Protein 4XDQ (pdb70)

Secondary structure (DSSP, 8-state):
--EEE---PPTTPPSPTTTEEEP-S----SS--GGGSGGGB-EE--STTTEEE-SSS-EEEEEEE-S-SSHHHHEEE-EEEES--EETT-EEEEEEEEE--STTEEEEEEEEE--TTT-EEEEEEE--TTSSSPPEEEEESSTTSSSEEEEE----SS-EEEEEEEETTEEEEEES--TTPPPSEEEEGGGSS--GGGSTT-EEEEEEEEEEBHHHH---TTS-SSEEEEEEEEEE-

B-factor: mean 15.24, std 7.81, range [7.34, 53.65]

Organism: Mycolicibacterium thermoresistibile (strain ATCC 19527 / DSM 44167 / CIP 105390 / JCM 6362 / NCTC 10409 / 316) (NCBI:txid1078020)

CATH classification: 2.60.120.200

Foldseek 3Di:
DQDKDQLQDAALAAGDPLWKDKDDWDDQDPPDDPQRHQQNWAIEHRGSVAWTRHNPRKIKGWWFADDDDGRHVGIYTIKIWTPDKDAAQKKKKWKKFWQAQWFQKKKWKKKWDVDQFQIWIWTQWIHFNPVDDAIWIKTGRHPVPPWIDIDGDDDDGDIWMWMWGGHPQWIFIDIRDDPPDHTPDTDGQVNTPGHSRPPPPDIIIIMIIMIGTGPRRNDRPRTDPGTIMIISMMDMD

Radius of gyration: 17.01 Å; Cα contacts (8 Å, |Δi|>4): 694; chains: 1; bounding box: 42×37×46 Å

Nearest PDB structures (foldseek):
  4xdq-assembly1_A  TM=1.004E+00  e=2.387E-46  Mycolicibacterium thermoresistibile ATCC 19527
  5dxd-assembly2_B  TM=9.918E-01  e=1.088E-33  Mycobacteroides abscessus ATCC 19977
  4pq9-assembly2_B  TM=9.820E-01  e=1.425E-31  Mycobacterium marinum M
  4w65-assembly1_A  TM=9.869E-01  e=4.093E-31  Mycolicibacterium fortuitum subsp. fortuitum DSM 46621 = ATCC 6841 = JCM 6387
  4wzf-assembly1_A  TM=9.568E-01  e=1.054E-31  Mycobacterium tuberculosis H37Rv

InterPro domains:
  IPR000757 Beta-glucanase-like, N-terminal domain [PF00722] (132-221)
  IPR000757 Beta-glucanase-like, N-terminal domain [PS51762] (26-278)
  IPR013320 Concanavalin A-like lectin/glucanase domain superfamily [SSF49899] (34-277)
  IPR050546 Glycosyl Hydrolase Family 16 [PTHR10963] (39-278)

Structure (mmCIF, N/CA/C/O backbone):
data_4XDQ
#
_entry.id   4XDQ
#
_cell.length_a   74.550
_cell.length_b   74.550
_cell.length_c   95.530
_cell.angle_alpha   90.000
_cell.angle_beta   90.000
_cell.angle_gamma   90.000
#
_symmetry.space_group_name_H-M   'P 43 21 2'
#
loop_
_entity.id
_entity.type
_entity.pdbx_description
1 polymer 'Glycoside hydrolase family protein'
2 non-polymer 'CALCIUM ION'
3 non-polymer 'CADMIUM ION'
4 non-polymer 'MAGNESIUM ION'
5 non-polymer 'CHLORIDE ION'
6 non-polymer 'BENZOIC ACID'
7 non-polymer 1,2-ETHANEDIOL
8 water water
#
loop_
_atom_site.group_PDB
_atom_site.id
_atom_site.type_symbol
_atom_site.label_atom_id
_atom_site.label_alt_id
_atom_site.label_comp_id
_atom_site.label_asym_id
_atom_site.label_entity_id
_atom_site.label_seq_id
_atom_site.pdbx_PDB_ins_code
_atom_site.Cartn_x
_atom_site.Cartn_y
_atom_site.Cartn_z
_atom_site.occupancy
_atom_site.B_iso_or_equiv
_atom_site.auth_seq_id
_atom_site.auth_comp_id
_atom_site.auth_asym_id
_atom_site.auth_atom_id
_atom_site.pdbx_PDB_model_num
ATOM 1 N N . LEU A 1 31 ? 7.725 14.082 4.182 1.00 26.64 23 LEU A N 1
ATOM 2 C CA . LEU A 1 31 ? 8.824 13.811 5.153 1.00 19.99 23 LEU A CA 1
ATOM 3 C C . LEU A 1 31 ? 9.870 12.878 4.573 1.00 18.98 23 LEU A C 1
ATOM 4 O O . LEU A 1 31 ? 9.572 11.953 3.838 1.00 21.39 23 LEU A O 1
ATOM 9 N N . LEU A 1 32 ? 11.113 13.151 4.917 1.00 13.62 24 LEU A N 1
ATOM 10 C CA . LEU A 1 32 ? 12.228 12.302 4.542 1.00 13.70 24 LEU A CA 1
ATOM 11 C C . LEU A 1 32 ? 12.470 11.179 5.547 1.00 13.42 24 LEU A C 1
ATOM 12 O O . LEU A 1 32 ? 12.844 10.075 5.174 1.00 16.60 24 LEU A O 1
ATOM 17 N N . PHE A 1 33 ? 12.278 11.485 6.830 1.00 12.67 25 PHE A N 1
ATOM 18 C CA . PHE A 1 33 ? 12.485 10.518 7.908 1.00 11.89 25 PHE A CA 1
ATOM 19 C C . PHE A 1 33 ? 11.624 10.959 9.073 1.00 10.40 25 PHE A C 1
ATOM 20 O O . PHE A 1 33 ? 11.519 12.147 9.345 1.00 11.61 25 PHE A O 1
ATOM 28 N N . ALA A 1 34 ? 11.017 10.015 9.765 1.00 10.94 26 ALA A N 1
ATOM 29 C CA . ALA A 1 34 ? 10.268 10.346 10.958 1.00 10.76 26 ALA A CA 1
ATOM 30 C C . ALA A 1 34 ? 10.178 9.132 11.850 1.00 10.28 26 ALA A C 1
ATOM 31 O O . ALA A 1 34 ? 10.136 7.985 11.367 1.00 11.16 26 ALA A O 1
ATOM 33 N N . ASP A 1 35 ? 10.149 9.381 13.155 1.00 9.19 27 ASP A N 1
ATOM 34 C CA . ASP A 1 35 ? 9.669 8.371 14.090 1.00 9.12 27 ASP A CA 1
ATOM 35 C C . ASP A 1 35 ? 8.701 9.087 15.011 1.00 9.42 27 ASP A C 1
ATOM 36 O O . ASP A 1 35 ? 9.067 10.053 15.690 1.00 9.18 27 ASP A O 1
ATOM 41 N N . GLU A 1 36 ? 7.449 8.629 14.986 1.00 9.33 28 GLU A N 1
ATOM 42 C CA . GLU A 1 36 ? 6.404 9.194 15.827 1.00 8.91 28 GLU A CA 1
ATOM 43 C C . GLU A 1 36 ? 6.345 8.491 17.186 1.00 9.11 28 GLU A C 1
ATOM 44 O O . GLU A 1 36 ? 5.536 8.866 18.022 1.00 9.54 28 GLU A O 1
ATOM 50 N N . PHE A 1 37 ? 7.200 7.493 17.394 1.00 9.17 29 PHE A N 1
ATOM 51 C CA . PHE A 1 37 ? 7.348 6.826 18.691 1.00 9.76 29 PHE A CA 1
ATOM 52 C C . PHE A 1 37 ? 6.014 6.330 19.243 1.00 10.73 29 PHE A C 1
ATOM 53 O O . PHE A 1 37 ? 5.734 6.424 20.434 1.00 11.26 29 PHE A O 1
ATOM 61 N N . ASP A 1 38 ? 5.212 5.742 18.359 1.00 12.28 30 ASP A N 1
ATOM 62 C CA . ASP A 1 38 ? 3.855 5.317 18.714 1.00 13.92 30 ASP A CA 1
ATOM 63 C C . ASP A 1 38 ? 3.768 3.818 18.980 1.00 14.32 30 ASP A C 1
ATOM 64 O O . ASP A 1 38 ? 2.701 3.234 18.889 1.00 17.51 30 ASP A O 1
ATOM 69 N N . GLY A 1 39 ? 4.883 3.201 19.344 1.00 13.27 31 GLY A N 1
ATOM 70 C CA . GLY A 1 39 ? 4.903 1.775 19.627 1.00 13.42 31 GLY A CA 1
ATOM 71 C C . GLY A 1 39 ? 4.294 1.385 20.965 1.00 13.25 31 GLY A C 1
ATOM 72 O O . GLY A 1 39 ? 3.979 2.241 21.806 1.00 12.95 31 GLY A O 1
ATOM 73 N N . PRO A 1 40 ? 4.143 0.069 21.186 1.00 13.33 32 PRO A N 1
ATOM 74 C CA . PRO A 1 40 ? 3.508 -0.388 22.422 1.00 13.49 32 PRO A CA 1
ATOM 75 C C . PRO A 1 40 ? 4.362 -0.177 23.657 1.00 12.59 32 PRO A C 1
ATOM 76 O O . PRO A 1 40 ? 5.593 -0.202 23.581 1.00 12.69 32 PRO A O 1
ATOM 80 N N . ALA A 1 41 ? 3.719 0.022 24.796 1.00 13.02 33 ALA A N 1
ATOM 81 C CA . ALA A 1 41 ? 4.433 0.208 26.046 1.00 13.33 33 ALA A CA 1
ATOM 82 C C . ALA A 1 41 ? 5.437 -0.909 26.272 1.00 12.67 33 ALA A C 1
ATOM 83 O O . ALA A 1 41 ? 5.107 -2.094 26.154 1.00 15.29 33 ALA A O 1
ATOM 85 N N . GLY A 1 42 ? 6.658 -0.515 26.639 1.00 12.83 34 GLY A N 1
ATOM 86 C CA . GLY A 1 42 ? 7.709 -1.465 26.954 1.00 13.07 34 GLY A CA 1
ATOM 87 C C . GLY A 1 42 ? 8.518 -1.971 25.780 1.00 11.54 34 GLY A C 1
ATOM 88 O O . GLY A 1 42 ? 9.489 -2.702 25.983 1.00 15.09 34 GLY A O 1
ATOM 89 N N . SER A 1 43 ? 8.137 -1.609 24.553 1.00 11.42 35 SER A N 1
ATOM 90 C CA . SER A 1 43 ? 8.839 -2.091 23.373 1.00 12.02 35 SER A CA 1
ATOM 91 C C . SER A 1 43 ? 10.070 -1.228 23.104 1.00 11.33 35 SER A C 1
ATOM 92 O O . SER A 1 43 ? 10.092 -0.049 23.473 1.00 11.95 35 SER A O 1
ATOM 95 N N . PRO A 1 44 ? 11.085 -1.806 22.439 1.00 11.66 36 PRO A N 1
ATOM 96 C CA . PRO A 1 44 ? 12.270 -1.024 22.084 1.00 12.06 36 PRO A CA 1
ATOM 97 C C . PRO A 1 44 ? 11.949 0.001 21.016 1.00 11.05 36 PRO A C 1
ATOM 98 O O . PRO A 1 44 ? 10.966 -0.137 20.300 1.00 11.77 36 PRO A O 1
ATOM 102 N N . PRO A 1 45 ? 12.792 1.034 20.895 1.00 11.17 37 PRO A N 1
ATOM 103 C CA . PRO A 1 45 ? 12.676 1.875 19.712 1.00 11.35 37 PRO A CA 1
ATOM 104 C C . PRO A 1 45 ? 12.789 1.011 18.442 1.00 10.70 37 PRO A C 1
ATOM 105 O O . PRO A 1 45 ? 13.503 -0.002 18.444 1.00 11.30 37 PRO A O 1
ATOM 109 N N . ASP A 1 46 ? 12.095 1.394 17.381 1.00 10.85 38 ASP A N 1
ATOM 110 C CA . ASP A 1 46 ? 12.054 0.621 16.138 1.00 11.98 38 ASP A CA 1
ATOM 111 C C . ASP A 1 46 ? 13.469 0.270 15.683 1.00 11.77 38 ASP A C 1
ATOM 112 O O . ASP A 1 46 ? 14.245 1.163 15.393 1.00 11.24 38 ASP A O 1
ATOM 117 N N . PRO A 1 47 ? 13.824 -1.033 15.631 1.00 12.49 39 PRO A N 1
ATOM 118 C CA . PRO A 1 47 ? 15.211 -1.364 15.289 1.00 12.92 39 PRO A CA 1
ATOM 119 C C . PRO A 1 47 ? 15.585 -1.152 13.819 1.00 12.32 39 PRO A C 1
ATOM 120 O O . PRO A 1 47 ? 16.760 -1.246 13.485 1.00 13.70 39 PRO A O 1
ATOM 124 N N . ALA A 1 48 ? 14.616 -0.859 12.961 1.00 13.78 40 ALA A N 1
ATOM 125 C CA . ALA A 1 48 ? 14.929 -0.421 11.600 1.00 14.19 40 ALA A CA 1
ATOM 126 C C . ALA A 1 48 ? 15.271 1.074 11.569 1.00 12.50 40 ALA A C 1
ATOM 127 O O . ALA A 1 48 ? 15.778 1.566 10.562 1.00 14.50 40 ALA A O 1
ATOM 129 N N . LYS A 1 49 ? 14.970 1.792 12.659 1.00 11.26 41 LYS A N 1
ATOM 130 C CA . LYS A 1 49 ? 15.221 3.236 12.722 1.00 10.78 41 LYS A CA 1
ATOM 131 C C . LYS A 1 49 ? 16.269 3.660 13.726 1.00 9.67 41 LYS A C 1
ATOM 132 O O . LYS A 1 49 ? 16.812 4.752 13.573 1.00 9.94 41 LYS A O 1
ATOM 138 N N . TRP A 1 50 ? 16.552 2.828 14.734 1.00 9.35 42 TRP A N 1
ATOM 139 C CA . TRP A 1 50 ? 17.451 3.219 15.816 1.00 9.01 42 TRP A CA 1
ATOM 140 C C . TRP A 1 50 ? 18.434 2.120 16.168 1.00 9.22 42 TRP A C 1
ATOM 141 O O . TRP A 1 50 ? 18.035 0.978 16.419 1.00 9.80 42 TRP A O 1
ATOM 152 N N . PHE A 1 51 ? 19.711 2.496 16.209 1.00 9.39 43 PHE A N 1
ATOM 153 C CA . PHE A 1 51 ? 20.773 1.671 16.767 1.00 9.75 43 PHE A CA 1
ATOM 154 C C . PHE A 1 51 ? 20.908 2.065 18.239 1.00 9.16 43 PHE A C 1
ATOM 155 O O . PHE A 1 51 ? 21.143 3.233 18.546 1.00 10.05 43 PHE A O 1
ATOM 163 N N . ILE A 1 52 ? 20.746 1.116 19.153 1.00 10.32 44 ILE A N 1
ATOM 164 C CA . ILE A 1 52 ? 20.871 1.398 20.562 1.00 10.24 44 ILE A CA 1
ATOM 165 C C . ILE A 1 52 ? 22.323 1.112 20.947 1.00 10.89 44 ILE A C 1
ATOM 166 O O . ILE A 1 52 ? 22.793 -0.023 20.837 1.00 11.47 44 ILE A O 1
ATOM 171 N N . VAL A 1 53 ? 23.039 2.133 21.410 1.00 10.19 45 VAL A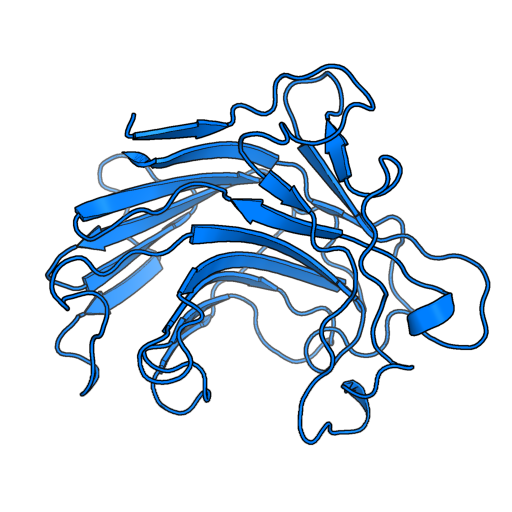 N 1
ATOM 172 C CA . VAL A 1 53 ? 24.462 1.984 21.654 1.00 10.85 45 VAL A CA 1
ATOM 173 C C . VAL A 1 53 ? 24.673 1.007 22.815 1.00 10.48 45 VAL A C 1
ATOM 174 O O . VAL A 1 53 ? 24.098 1.187 23.883 1.00 11.65 45 VAL A O 1
ATOM 178 N N . PRO A 1 54 ? 25.501 -0.035 22.609 1.00 10.73 46 PRO A N 1
ATOM 179 C CA . PRO A 1 54 ? 25.494 -1.106 23.614 1.00 11.56 46 PRO A CA 1
ATOM 180 C C . PRO A 1 54 ? 26.445 -0.928 24.786 1.00 12.37 46 PRO A C 1
ATOM 181 O O . PRO A 1 54 ? 26.414 -1.709 25.733 1.00 14.70 46 PRO A O 1
ATOM 185 N N . GLU A 1 55 ? 27.314 0.069 24.709 1.00 12.14 47 GLU A N 1
ATOM 186 C CA . GLU A 1 55 ? 28.221 0.375 25.814 1.00 13.24 47 GLU A CA 1
ATOM 187 C C . GLU A 1 55 ? 28.634 1.829 25.744 1.00 12.75 47 GLU A C 1
ATOM 188 O O . GLU A 1 55 ? 28.682 2.423 24.656 1.00 13.48 47 GLU A O 1
ATOM 194 N N . ARG A 1 56 ? 28.974 2.379 26.904 1.00 11.76 48 ARG A N 1
ATOM 195 C CA . ARG A 1 56 ? 29.471 3.747 26.979 1.00 12.18 48 ARG A CA 1
ATOM 196 C C . ARG A 1 56 ? 30.809 3.828 26.249 1.00 12.58 48 ARG A C 1
ATOM 197 O O . ARG A 1 56 ? 31.614 2.906 26.311 1.00 13.86 48 ARG A O 1
ATOM 205 N N . GLU A 1 57 ? 31.021 4.920 25.527 1.00 12.23 49 GLU A N 1
ATOM 206 C CA . GLU A 1 57 ? 32.286 5.172 24.854 1.00 13.23 49 GLU A CA 1
ATOM 207 C C . GLU A 1 57 ? 33.450 5.158 25.836 1.00 13.60 49 GLU A C 1
ATOM 208 O O . GLU A 1 57 ? 33.297 5.509 27.009 1.00 13.91 49 GLU A O 1
ATOM 214 N N . THR A 1 58 ? 34.607 4.739 25.338 1.00 14.78 50 THR A N 1
ATOM 215 C CA . THR A 1 58 ? 35.860 4.796 26.078 1.00 15.58 50 THR A CA 1
ATOM 216 C C . THR A 1 58 ? 36.602 6.029 25.580 1.00 16.70 50 THR A C 1
ATOM 217 O O . THR A 1 58 ? 37.010 6.091 24.416 1.00 18.72 50 THR A O 1
ATOM 221 N N . ILE A 1 59 ? 36.740 7.023 26.450 1.00 14.83 51 ILE A N 1
ATOM 222 C CA A ILE A 1 59 ? 37.339 8.312 26.083 0.70 15.62 51 ILE A CA 1
ATOM 223 C CA B ILE A 1 59 ? 37.338 8.291 26.047 0.30 16.03 51 ILE A CA 1
ATOM 224 C C . ILE A 1 59 ? 38.853 8.151 25.955 1.00 18.24 51 ILE A C 1
ATOM 225 O O . ILE A 1 59 ? 39.486 7.560 26.823 1.00 18.70 51 ILE A O 1
ATOM 234 N N . ARG A 1 60 ? 39.418 8.682 24.870 1.00 20.38 52 ARG A N 1
ATOM 235 C CA . ARG A 1 60 ? 40.858 8.671 24.650 1.00 21.24 52 ARG A CA 1
ATOM 236 C C . ARG A 1 60 ? 41.539 9.712 25.550 1.00 17.81 52 ARG A C 1
ATOM 237 O O . ARG A 1 60 ? 41.062 10.842 25.676 1.00 20.39 52 ARG A O 1
ATOM 239 N N . ASN A 1 61 ? 42.651 9.315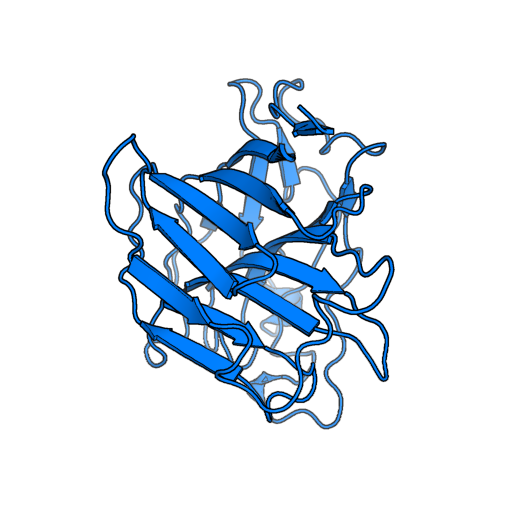 26.171 1.00 19.52 53 ASN A N 1
ATOM 240 C CA . ASN A 1 61 ? 43.456 10.217 27.003 1.00 20.07 53 ASN A CA 1
ATOM 241 C C . ASN A 1 61 ? 42.614 10.902 28.084 1.00 16.95 53 ASN A C 1
ATOM 242 O O . ASN A 1 61 ? 42.612 12.118 28.200 1.00 16.90 53 ASN A O 1
ATOM 247 N N . PRO A 1 62 ? 41.868 10.106 28.861 1.00 14.98 54 PRO A N 1
ATOM 248 C CA . PRO A 1 62 ? 40.882 10.704 29.735 1.00 14.07 54 PRO A CA 1
ATOM 249 C C . PRO A 1 62 ? 41.460 11.448 30.934 1.00 12.77 54 PRO A C 1
ATOM 250 O O . PRO A 1 62 ? 42.404 10.967 31.578 1.00 13.77 54 PRO A O 1
ATOM 254 N N . VAL A 1 63 ? 40.865 12.598 31.230 1.00 11.98 55 VAL A N 1
ATOM 255 C CA . VAL A 1 63 ? 40.988 13.194 32.568 1.00 12.31 55 VAL A CA 1
ATOM 256 C C . VAL A 1 63 ? 40.121 12.394 33.552 1.00 11.24 55 VAL A C 1
ATOM 257 O O . VAL A 1 63 ? 39.378 11.491 33.157 1.00 11.57 55 VAL A O 1
ATOM 261 N N . GLU A 1 64 ? 40.227 12.698 34.839 1.00 10.98 56 GLU A N 1
ATOM 262 C CA . GLU A 1 64 ? 39.689 11.791 35.861 1.00 10.84 56 GLU A CA 1
ATOM 263 C C . GLU A 1 64 ? 38.181 11.552 35.705 1.00 10.29 56 GLU A C 1
ATOM 264 O O . GLU A 1 64 ? 37.713 10.432 35.875 1.00 11.01 56 GLU A O 1
ATOM 270 N N . TRP A 1 65 ? 37.432 12.599 35.373 1.00 10.58 57 TRP A N 1
ATOM 271 C CA . TRP A 1 65 ? 35.982 12.452 35.210 1.00 11.02 57 TRP A CA 1
ATOM 272 C C . TRP A 1 65 ? 35.585 11.572 34.029 1.00 10.66 57 TRP A C 1
ATOM 273 O O . TRP A 1 65 ? 34.476 11.036 34.013 1.00 11.59 57 TRP A O 1
ATOM 284 N N . ASP A 1 66 ? 36.481 11.441 33.045 1.00 10.80 58 ASP A N 1
ATOM 285 C CA . ASP A 1 66 ? 36.212 10.677 31.840 1.00 11.86 58 ASP A CA 1
ATOM 286 C C . ASP A 1 66 ? 36.777 9.272 31.864 1.00 11.50 58 ASP A C 1
ATOM 287 O O . ASP A 1 66 ? 36.672 8.551 30.870 1.00 13.60 58 ASP A O 1
ATOM 292 N N . LYS A 1 67 ? 37.369 8.867 32.986 1.00 11.89 59 LYS A N 1
ATOM 293 C CA . LYS A 1 67 ? 37.779 7.473 33.135 1.00 12.79 59 LYS A CA 1
ATOM 294 C C . LYS A 1 67 ? 36.538 6.595 33.274 1.00 11.93 59 LYS A C 1
ATOM 295 O O . LYS A 1 67 ? 35.496 7.047 33.771 1.00 11.51 59 LYS A O 1
ATOM 301 N N . PRO A 1 68 ? 36.630 5.333 32.821 1.00 12.43 60 PRO A N 1
ATOM 302 C CA . PRO A 1 68 ? 35.431 4.515 32.791 1.00 12.76 60 PRO A CA 1
ATOM 303 C C . PRO A 1 68 ? 34.659 4.452 34.113 1.00 11.90 60 PRO A C 1
ATOM 304 O O . PRO A 1 68 ? 33.422 4.473 34.101 1.00 12.90 60 PRO A O 1
ATOM 308 N N . TYR A 1 69 ? 35.358 4.387 35.246 1.00 12.51 61 TYR A N 1
ATOM 309 C CA . TYR A 1 69 ? 34.673 4.208 36.524 1.00 12.01 61 TYR A CA 1
ATOM 310 C C . TYR A 1 69 ? 33.781 5.402 36.887 1.00 11.91 61 TYR A C 1
ATOM 311 O O . TYR A 1 69 ? 32.882 5.261 37.711 1.00 13.38 61 TYR A O 1
ATOM 320 N N . ASN A 1 70 ? 34.040 6.571 36.289 1.00 11.38 62 ASN A N 1
ATOM 321 C CA . ASN A 1 70 ? 33.257 7.780 36.548 1.00 11.16 62 ASN A CA 1
ATOM 322 C C . ASN A 1 70 ? 32.208 8.071 35.466 1.00 11.02 62 ASN A C 1
ATOM 323 O O . ASN A 1 70 ? 31.641 9.169 35.431 1.00 12.04 62 ASN A O 1
ATOM 328 N N . MET A 1 71 ? 31.960 7.081 34.603 1.00 11.60 63 MET A N 1
ATOM 329 C CA A MET A 1 71 ? 31.001 7.255 33.523 0.50 11.98 63 MET A CA 1
ATOM 330 C CA B MET A 1 71 ? 31.077 7.206 33.448 0.50 11.48 63 MET A CA 1
ATOM 331 C C . MET A 1 71 ? 29.946 6.171 33.528 1.00 11.71 63 MET A C 1
ATOM 332 O O . MET A 1 71 ? 30.222 4.972 33.448 1.00 12.27 63 MET A O 1
ATOM 341 N N . GLY A 1 72 ? 28.705 6.624 33.663 1.00 10.81 64 GLY A N 1
ATOM 342 C CA . GLY A 1 72 ? 27.564 5.727 33.639 1.00 10.81 64 GLY A CA 1
ATOM 343 C C . GLY A 1 72 ? 27.537 4.851 32.400 1.00 10.80 64 GLY A C 1
ATOM 344 O O . GLY A 1 72 ? 27.962 5.260 31.314 1.00 11.40 64 GLY A O 1
ATOM 345 N N . ARG A 1 73 ? 27.028 3.634 32.568 1.00 11.13 65 ARG A N 1
ATOM 346 C CA . ARG A 1 73 ? 26.900 2.714 31.448 1.00 11.61 65 ARG A CA 1
ATOM 347 C C . ARG A 1 73 ? 25.799 3.126 30.470 1.00 10.40 65 ARG A C 1
ATOM 348 O O . ARG A 1 73 ? 24.837 3.805 30.843 1.00 11.24 65 ARG A O 1
ATOM 356 N N . TYR A 1 74 ? 25.956 2.702 29.221 1.00 10.31 66 TYR A N 1
ATOM 357 C CA . TYR A 1 74 ? 24.855 2.657 28.282 1.00 10.59 66 TYR A CA 1
ATOM 358 C C . TYR A 1 74 ? 24.435 1.208 28.136 1.00 11.29 66 TYR A C 1
ATOM 359 O O . TYR A 1 74 ? 25.281 0.330 27.969 1.00 13.14 66 TYR A O 1
ATOM 368 N N . VAL A 1 75 ? 23.123 0.984 28.146 1.00 11.46 67 VAL A N 1
ATOM 369 C CA . VAL A 1 75 ? 22.541 -0.350 28.008 1.00 11.52 67 VAL A CA 1
ATOM 370 C C . VAL A 1 75 ? 21.430 -0.327 26.965 1.00 12.12 67 VAL A C 1
ATOM 371 O O . VAL A 1 75 ? 20.962 0.743 26.551 1.00 12.19 67 VAL A O 1
ATOM 375 N N . THR A 1 76 ? 21.008 -1.511 26.535 1.00 12.44 68 THR A N 1
ATOM 376 C CA . THR A 1 76 ? 20.049 -1.613 25.432 1.00 13.05 68 THR A CA 1
ATOM 377 C C . THR A 1 76 ? 18.669 -2.108 25.859 1.00 11.66 68 THR A C 1
ATOM 378 O O . THR A 1 76 ? 17.787 -2.260 25.030 1.00 13.38 68 THR 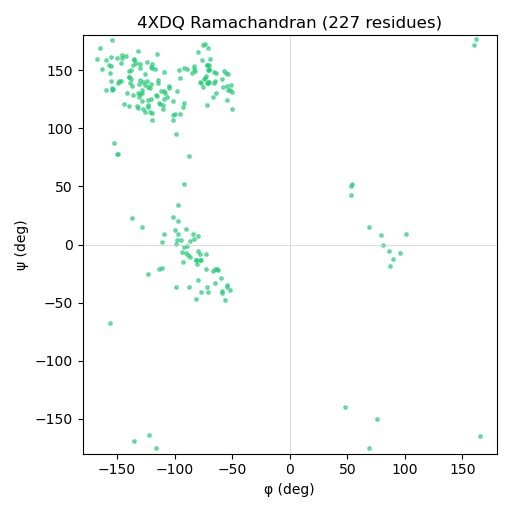A O 1
ATOM 382 N N . ASP A 1 77 ? 18.477 -2.344 27.150 1.00 11.50 69 ASP A N 1
ATOM 383 C CA . ASP A 1 77 ? 17.236 -2.916 27.645 1.00 12.99 69 ASP A CA 1
ATOM 384 C C . ASP A 1 77 ? 16.098 -1.908 27.775 1.00 12.32 69 ASP A C 1
ATOM 385 O O . ASP A 1 77 ? 16.290 -0.679 27.724 1.00 13.09 69 ASP A O 1
ATOM 390 N N . GLN A 1 78 ? 14.897 -2.449 27.926 1.00 13.91 70 GLN A N 1
ATOM 391 C CA . GLN A 1 78 ? 13.683 -1.653 27.918 1.00 13.10 70 GLN A CA 1
ATOM 392 C C . GLN A 1 78 ? 13.269 -1.152 29.296 1.00 14.12 70 GLN A C 1
ATOM 393 O O . GLN A 1 78 ? 12.178 -0.626 29.456 1.00 15.63 70 GLN A O 1
ATOM 399 N N . GLU A 1 79 ? 14.172 -1.252 30.273 1.00 14.27 71 GLU A N 1
ATOM 400 C CA . GLU A 1 79 ? 14.076 -0.445 31.486 1.00 14.58 71 GLU A CA 1
ATOM 401 C C . GLU A 1 79 ? 14.762 0.907 31.268 1.00 13.31 71 GLU A C 1
ATOM 402 O O . GLU A 1 79 ? 14.609 1.809 32.089 1.00 14.63 71 GLU A O 1
ATOM 404 N N . HIS A 1 80 ? 15.503 1.056 30.162 1.00 12.00 72 HIS A N 1
ATOM 405 C CA . HIS A 1 80 ? 16.274 2.291 29.902 1.00 11.74 72 HIS A CA 1
ATOM 406 C C . HIS A 1 80 ? 15.954 2.996 28.593 1.00 10.98 72 HIS A C 1
ATOM 407 O O . HIS A 1 80 ? 16.154 4.201 28.492 1.00 10.66 72 HIS A O 1
ATOM 414 N N . VAL A 1 81 ? 15.463 2.271 27.595 1.00 10.36 73 VAL A N 1
ATOM 415 C CA . VAL A 1 81 ? 14.931 2.943 26.415 1.00 9.76 73 VAL A CA 1
ATOM 416 C C . VAL A 1 81 ? 13.727 2.145 25.930 1.00 9.57 73 VAL A C 1
ATOM 417 O O . VAL A 1 81 ? 13.830 0.941 25.668 1.00 10.91 73 VAL A O 1
ATOM 421 N N . PHE A 1 82 ? 12.563 2.794 25.886 1.00 10.28 74 PHE A N 1
ATOM 422 C CA . PHE A 1 82 ? 11.314 2.074 25.649 1.00 10.00 74 PHE A CA 1
ATOM 423 C C . PHE A 1 82 ? 10.219 3.031 25.236 1.00 9.54 74 PHE A C 1
ATOM 424 O O . PHE A 1 82 ? 10.217 4.195 25.627 1.00 10.64 74 PHE A O 1
ATOM 432 N N . HIS A 1 83 ? 9.273 2.537 24.447 1.00 9.83 75 HIS A N 1
ATOM 433 C CA . HIS A 1 83 ? 8.056 3.305 24.203 1.00 10.08 75 HIS A CA 1
ATOM 434 C C . HIS A 1 83 ? 7.190 3.289 25.457 1.00 10.49 75 HIS A C 1
ATOM 435 O O . HIS A 1 83 ? 7.129 2.274 26.147 1.00 11.28 75 HIS A O 1
ATOM 442 N N . ASP A 1 84 ? 6.495 4.385 25.739 1.00 11.27 76 ASP A N 1
ATOM 443 C CA . ASP A 1 84 ? 5.599 4.414 26.893 1.00 12.07 76 ASP A CA 1
ATOM 444 C C . ASP A 1 84 ? 4.161 3.973 26.601 1.00 12.17 76 ASP A C 1
ATOM 445 O O . ASP A 1 84 ? 3.373 3.792 27.545 1.00 15.21 76 ASP A O 1
ATOM 450 N N . GLY A 1 85 ? 3.836 3.765 25.323 1.00 12.22 77 GLY A N 1
ATOM 451 C CA . GLY A 1 85 ? 2.472 3.385 24.927 1.00 14.12 77 GLY A CA 1
ATOM 452 C C . GLY A 1 85 ? 1.529 4.567 24.838 1.00 15.42 77 GLY A C 1
ATOM 453 O O . GLY A 1 85 ? 0.350 4.387 24.515 1.00 19.26 77 GLY A O 1
ATOM 454 N N . ASN A 1 86 ? 2.028 5.763 25.133 1.00 15.11 78 ASN A N 1
ATOM 455 C CA . ASN A 1 86 ? 1.245 6.989 25.103 1.00 16.56 78 ASN A CA 1
ATOM 456 C C . ASN A 1 86 ? 1.679 7.845 23.918 1.00 14.76 78 ASN A C 1
ATOM 457 O O . ASN A 1 86 ? 1.283 8.999 23.831 1.00 17.43 78 ASN A O 1
ATOM 462 N N . GLY A 1 87 ? 2.522 7.297 23.035 1.00 12.05 79 GLY A N 1
ATOM 463 C CA . GLY A 1 87 ? 3.031 8.053 21.897 1.00 10.93 79 GLY A CA 1
ATOM 464 C C . GLY A 1 87 ? 4.442 8.594 22.064 1.00 9.59 79 GLY A C 1
ATOM 465 O O . GLY A 1 87 ? 4.880 9.371 21.205 1.00 9.76 79 GLY A O 1
ATOM 466 N N . ASN A 1 88 ? 5.168 8.203 23.116 1.00 9.60 80 ASN A N 1
ATOM 467 C CA . ASN A 1 88 ? 6.529 8.702 23.322 1.00 9.39 80 ASN A CA 1
ATOM 468 C C . ASN A 1 88 ? 7.526 7.571 23.442 1.00 9.30 80 ASN A C 1
ATOM 469 O O . ASN A 1 88 ? 7.181 6.448 23.813 1.00 10.62 80 ASN A O 1
ATOM 474 N N . LEU A 1 89 ? 8.781 7.900 23.157 1.00 9.64 81 LEU A N 1
ATOM 475 C CA . LEU A 1 89 ? 9.912 7.117 23.613 1.00 9.40 81 LEU A CA 1
ATOM 476 C C . LEU A 1 89 ? 10.444 7.737 24.899 1.00 9.19 81 LEU A C 1
ATOM 477 O O . LEU A 1 89 ? 10.464 8.964 25.041 1.00 11.38 81 LEU A O 1
ATOM 482 N N . VAL A 1 90 ? 10.884 6.883 25.820 1.00 10.05 82 VAL A N 1
ATOM 483 C CA . VAL A 1 90 ? 11.543 7.311 27.048 1.00 10.17 82 VAL A CA 1
ATOM 484 C C . VAL A 1 90 ? 12.971 6.795 27.025 1.00 9.42 82 VAL A C 1
ATOM 485 O O . VAL A 1 90 ? 13.210 5.610 26.778 1.00 10.32 82 VAL A O 1
ATOM 489 N N . ILE A 1 91 ? 13.914 7.698 27.260 1.00 9.21 83 ILE A N 1
ATOM 490 C CA . ILE A 1 91 ? 15.285 7.329 27.615 1.00 9.05 83 ILE A CA 1
ATOM 491 C C . ILE A 1 91 ? 15.417 7.637 29.096 1.00 9.94 83 ILE A C 1
ATOM 492 O O . ILE A 1 91 ? 15.105 8.747 29.535 1.00 10.22 83 ILE A O 1
ATOM 497 N N . ARG A 1 92 ? 15.858 6.642 29.861 1.00 10.42 84 ARG A N 1
ATOM 498 C CA . ARG A 1 92 ? 15.871 6.731 31.308 1.00 11.17 84 ARG A CA 1
ATOM 499 C C . ARG A 1 92 ? 17.239 6.389 31.861 1.00 11.22 84 ARG A C 1
ATOM 500 O O . ARG A 1 92 ? 17.817 5.351 31.519 1.00 11.55 84 ARG A O 1
ATOM 508 N N . ALA A 1 93 ? 17.729 7.273 32.731 1.00 11.16 85 ALA A N 1
ATOM 509 C CA . ALA A 1 93 ? 18.910 7.005 33.543 1.00 10.78 85 ALA A CA 1
ATOM 510 C C . ALA A 1 93 ? 18.456 6.543 34.919 1.00 12.03 85 ALA A C 1
ATOM 511 O O . ALA A 1 93 ? 17.609 7.185 35.543 1.00 12.94 85 ALA A O 1
ATOM 513 N N . THR A 1 94 ? 19.054 5.453 35.386 1.00 12.20 86 THR A N 1
ATOM 514 C CA . THR A 1 94 ? 18.745 4.868 36.693 1.00 13.34 86 THR A CA 1
ATOM 515 C C . THR A 1 94 ? 19.966 4.831 37.596 1.00 14.38 86 THR A C 1
ATOM 516 O O . THR A 1 94 ? 21.123 4.817 37.121 1.00 13.74 86 THR A O 1
ATOM 520 N N . ARG A 1 95 ? 19.684 4.819 38.900 1.00 14.90 87 ARG A N 1
ATOM 521 C CA . ARG A 1 95 ? 20.678 4.601 39.941 1.00 15.06 87 ARG A CA 1
ATOM 522 C C . ARG A 1 95 ? 20.365 3.293 40.661 1.00 15.97 87 ARG A C 1
ATOM 523 O O . ARG A 1 95 ? 19.234 3.085 41.123 1.00 17.83 87 ARG A O 1
ATOM 531 N N . GLY A 1 96 ? 21.375 2.433 40.758 1.00 15.60 88 GLY A N 1
ATOM 532 C CA . GLY A 1 96 ? 21.295 1.197 41.525 1.00 17.00 88 GLY A CA 1
ATOM 533 C C . GLY A 1 96 ? 22.545 0.996 42.356 1.00 17.07 88 GLY A C 1
ATOM 534 O O . GLY A 1 96 ? 23.370 1.920 42.496 1.00 18.62 88 GLY A O 1
ATOM 535 N N . PRO A 1 97 ? 22.700 -0.210 42.926 1.00 20.53 89 PRO A N 1
ATOM 536 C CA . PRO A 1 97 ? 23.850 -0.456 43.787 1.00 20.87 89 PRO A CA 1
ATOM 537 C C . PRO A 1 97 ? 25.154 -0.561 42.993 1.00 19.33 89 PRO A C 1
ATOM 538 O O . PRO A 1 97 ? 25.153 -0.895 41.817 1.00 21.01 89 PRO A O 1
ATOM 542 N N . GLY A 1 98 ? 26.268 -0.270 43.649 1.00 21.40 90 GLY A N 1
ATOM 543 C CA . GLY A 1 98 ? 27.558 -0.403 43.005 1.00 19.88 90 GLY A CA 1
ATOM 544 C C . GLY A 1 98 ? 28.637 0.399 43.692 1.00 18.61 90 GLY A C 1
ATOM 545 O O . GLY A 1 98 ? 28.358 1.226 44.565 1.00 22.77 90 GLY A O 1
ATOM 546 N N . ALA A 1 99 ? 29.871 0.174 43.252 1.00 19.62 91 ALA A N 1
ATOM 547 C CA . ALA A 1 99 ? 31.053 0.741 43.908 1.00 21.58 91 ALA A CA 1
ATOM 548 C C . ALA A 1 99 ? 31.488 2.078 43.313 1.00 19.93 91 ALA A C 1
ATOM 549 O O . ALA A 1 99 ? 32.288 2.795 43.908 1.00 23.66 91 ALA A O 1
ATOM 551 N N . ASN A 1 100 ? 30.975 2.405 42.131 1.00 16.77 92 ASN A N 1
ATOM 552 C CA . ASN A 1 100 ? 31.385 3.613 41.430 1.00 15.86 92 ASN A CA 1
ATOM 553 C C . ASN A 1 100 ? 30.263 4.047 40.504 1.00 15.16 92 ASN A C 1
ATOM 554 O O . ASN A 1 100 ? 29.249 3.366 40.402 1.00 15.79 92 ASN A O 1
ATOM 559 N N . ILE A 1 101 ? 30.436 5.184 39.844 1.00 13.28 93 ILE A N 1
ATOM 560 C CA . ILE A 1 101 ? 29.408 5.708 38.941 1.00 13.08 93 ILE A CA 1
ATOM 561 C C . ILE A 1 101 ? 29.084 4.721 37.808 1.00 12.38 93 ILE A C 1
ATOM 562 O O . ILE A 1 101 ? 27.912 4.548 37.459 1.00 12.89 93 ILE A O 1
ATOM 567 N N . ARG A 1 102 ? 30.105 4.082 37.240 1.00 11.97 94 ARG A N 1
ATOM 568 C CA . ARG A 1 102 ? 29.897 3.106 36.174 1.00 13.30 94 ARG A CA 1
ATOM 569 C C . ARG A 1 102 ? 28.947 1.995 36.626 1.00 13.71 94 ARG A C 1
ATOM 570 O O . ARG A 1 102 ? 28.018 1.639 35.911 1.00 14.75 94 ARG A O 1
ATOM 578 N N . GLU A 1 103 ? 29.185 1.434 37.803 1.00 14.60 95 GLU A N 1
ATOM 579 C CA . GLU A 1 103 ? 28.340 0.334 38.290 1.00 14.37 95 GLU A CA 1
ATOM 580 C C . GLU A 1 103 ? 26.945 0.808 38.677 1.00 14.16 95 GLU A C 1
ATOM 581 O O . GLU A 1 103 ? 25.946 0.130 38.384 1.00 16.22 95 GLU A O 1
ATOM 587 N N . LYS A 1 104 ? 26.871 1.963 39.332 1.00 14.24 96 LYS A N 1
ATOM 588 C CA . LYS A 1 104 ? 25.610 2.446 39.882 1.00 15.00 96 LYS A CA 1
ATOM 589 C C . LYS A 1 104 ? 24.628 2.931 38.807 1.00 14.27 96 LYS A C 1
ATOM 590 O O . LYS A 1 104 ? 23.414 2.775 38.963 1.00 16.13 96 LYS A O 1
ATOM 596 N N . TYR A 1 105 ? 25.140 3.562 37.750 1.00 12.81 97 TYR A N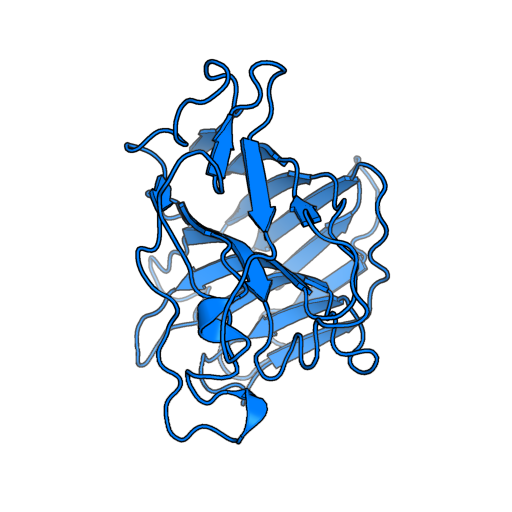 1
ATOM 597 C CA . TYR A 1 105 ? 24.277 4.288 36.817 1.00 12.48 97 TYR A CA 1
ATOM 598 C C . TYR A 1 105 ? 24.263 3.655 35.442 1.00 11.69 97 TYR A C 1
ATOM 599 O O . TYR A 1 105 ? 25.292 3.253 34.910 1.00 12.53 97 TYR A O 1
ATOM 608 N N . ALA A 1 106 ? 23.064 3.616 34.861 1.00 11.98 98 ALA A N 1
ATOM 609 C CA . ALA A 1 106 ? 22.862 3.133 33.501 1.00 11.96 98 ALA A CA 1
ATOM 610 C C . ALA A 1 106 ? 21.846 4.023 32.810 1.00 11.40 98 ALA A C 1
ATOM 611 O O . ALA A 1 106 ? 20.879 4.482 33.417 1.00 11.87 98 ALA A O 1
ATOM 613 N N . SER A 1 107 ? 22.080 4.234 31.518 1.00 10.02 99 SER A N 1
ATOM 614 C CA A SER A 1 107 ? 21.193 5.056 30.692 0.70 9.45 99 SER A CA 1
ATOM 615 C CA B SER A 1 107 ? 21.223 5.070 30.687 0.30 9.83 99 SER A CA 1
ATOM 616 C C . SER A 1 107 ? 21.288 4.565 29.243 1.00 9.89 99 SER A C 1
ATOM 617 O O . SER A 1 107 ? 21.673 3.432 29.013 1.00 10.77 99 SER A O 1
ATOM 622 N N . ALA A 1 108 ? 20.906 5.393 28.265 1.00 9.67 100 ALA A N 1
ATOM 623 C CA . ALA A 1 108 ? 20.912 4.944 26.880 1.00 9.10 100 ALA A CA 1
ATOM 624 C C . ALA A 1 108 ? 21.169 6.074 25.914 1.00 8.65 100 ALA A C 1
ATOM 625 O O . ALA A 1 108 ? 21.039 7.267 26.251 1.00 8.76 100 ALA A O 1
ATOM 627 N N . LYS A 1 109 ? 21.590 5.659 24.724 1.00 9.31 101 LYS A N 1
ATOM 628 C CA . LYS A 1 109 ? 21.895 6.530 23.601 1.00 8.91 101 LYS A CA 1
ATOM 629 C C . LYS A 1 109 ? 21.393 5.812 22.348 1.00 8.67 101 LYS A C 1
ATOM 630 O O . LYS A 1 109 ? 21.692 4.633 22.162 1.00 9.68 101 LYS A O 1
ATOM 636 N N . ILE A 1 110 ? 20.631 6.526 21.516 1.00 8.40 102 ILE A N 1
ATOM 637 C CA . ILE A 1 110 ? 20.106 5.975 20.276 1.00 8.47 102 ILE A CA 1
ATOM 638 C C . ILE A 1 110 ? 20.611 6.794 19.105 1.00 7.98 102 ILE A C 1
ATOM 639 O O . ILE A 1 110 ? 20.669 8.031 19.165 1.00 8.47 102 ILE A O 1
ATOM 644 N N . VAL A 1 111 ? 20.988 6.080 18.044 1.00 8.83 103 VAL A N 1
ATOM 645 C CA . VAL A 1 111 ? 21.540 6.680 16.838 1.00 8.46 103 VAL A CA 1
ATOM 646 C C . VAL A 1 111 ? 20.620 6.306 15.682 1.00 8.56 103 VAL A C 1
ATOM 647 O O . VAL A 1 111 ? 20.337 5.130 15.453 1.00 9.24 103 VAL A O 1
ATOM 651 N N . GLY A 1 112 ? 20.134 7.297 14.955 1.00 8.41 104 GLY A N 1
ATOM 652 C CA . GLY A 1 112 ? 19.188 7.034 13.885 1.00 9.32 104 GLY A CA 1
ATOM 653 C C . GLY A 1 112 ? 19.828 6.343 12.704 1.00 9.56 104 GLY A C 1
ATOM 654 O O . GLY A 1 112 ? 20.919 6.702 12.290 1.00 10.37 104 GLY A O 1
ATOM 655 N N . LEU A 1 113 ? 19.102 5.371 12.149 1.00 9.68 105 LEU A N 1
ATOM 656 C CA . LEU A 1 113 ? 19.556 4.591 11.003 1.00 9.55 105 LEU A CA 1
ATOM 657 C C . LEU A 1 113 ? 19.079 5.225 9.697 1.00 10.06 105 LEU A C 1
ATOM 658 O O . LEU A 1 113 ? 18.469 4.583 8.840 1.00 12.95 105 LEU A O 1
ATOM 663 N N . TRP A 1 114 ? 19.371 6.506 9.562 1.00 11.01 106 TRP A N 1
ATOM 664 C CA . TRP A 1 114 ? 18.994 7.287 8.394 1.00 10.30 106 TRP A CA 1
ATOM 665 C C . TRP A 1 114 ? 19.901 8.505 8.369 1.00 10.31 106 TRP A C 1
ATOM 666 O O . TRP A 1 114 ? 20.085 9.156 9.389 1.00 11.88 106 TRP A O 1
ATOM 677 N N . ARG A 1 115 ? 20.458 8.791 7.200 1.00 10.15 107 ARG A N 1
ATOM 678 C CA . ARG A 1 115 ? 21.373 9.892 7.017 1.00 10.16 107 ARG A CA 1
ATOM 679 C C . ARG A 1 115 ? 20.727 11.014 6.196 1.00 10.32 107 ARG A C 1
ATOM 680 O O . ARG A 1 115 ? 20.149 10.763 5.134 1.00 12.73 107 ARG A O 1
ATOM 688 N N . GLY A 1 116 ? 20.852 12.243 6.689 1.00 9.29 108 GLY A N 1
ATOM 689 C CA . GLY A 1 116 ? 20.306 13.413 6.020 1.00 9.93 108 GLY A CA 1
ATOM 690 C C . GLY A 1 116 ? 21.396 14.398 5.659 1.00 9.17 108 GLY A C 1
ATOM 691 O O . GLY A 1 116 ? 22.415 14.488 6.353 1.00 9.42 108 GLY A O 1
ATOM 692 N N . GLY A 1 117 ? 21.162 15.162 4.597 1.00 9.23 109 GLY A N 1
ATOM 693 C CA . GLY A 1 117 ? 22.150 16.093 4.064 1.00 9.52 109 GLY A CA 1
ATOM 694 C C . GLY A 1 117 ? 21.683 17.528 3.998 1.00 8.94 109 GLY A C 1
ATOM 695 O O . GLY A 1 117 ? 20.674 17.919 4.587 1.00 10.08 109 GLY A O 1
ATOM 696 N N . VAL A 1 118 ? 22.412 18.325 3.233 1.00 8.44 110 VAL A N 1
ATOM 697 C CA . VAL A 1 118 ? 22.164 19.746 3.169 1.00 9.17 110 VAL A CA 1
ATOM 698 C C . VAL A 1 118 ? 20.733 20.043 2.708 1.00 9.17 110 VAL A C 1
ATOM 699 O O . VAL A 1 118 ? 20.200 19.382 1.822 1.00 10.02 110 VAL A O 1
ATOM 703 N N . GLY A 1 119 ? 20.160 21.081 3.301 1.00 9.12 111 GLY A N 1
ATOM 704 C CA . GLY A 1 119 ? 18.801 21.526 3.008 1.00 9.31 111 GLY A CA 1
ATOM 705 C C . GLY A 1 119 ? 17.723 21.008 3.936 1.00 11.16 111 GLY A C 1
ATOM 706 O O . GLY A 1 119 ? 16.574 21.434 3.850 1.00 13.36 111 GLY A O 1
ATOM 707 N N . THR A 1 120 ? 18.083 20.091 4.818 1.00 10.24 112 THR A N 1
ATOM 708 C CA . THR A 1 120 ? 17.122 19.417 5.672 1.00 9.87 112 THR A CA 1
ATOM 709 C C . THR A 1 120 ? 16.757 20.252 6.897 1.00 10.10 112 THR A C 1
ATOM 710 O O . THR A 1 120 ? 17.572 21.004 7.430 1.00 11.02 112 THR A O 1
ATOM 714 N N . THR A 1 121 ? 15.516 20.062 7.343 1.00 10.04 113 THR A N 1
ATOM 715 C CA . THR A 1 121 ? 15.001 20.629 8.589 1.00 9.36 113 THR A CA 1
ATOM 716 C C . THR A 1 121 ? 14.740 19.484 9.544 1.00 9.18 113 THR A C 1
ATOM 717 O O . THR A 1 121 ? 13.956 18.589 9.236 1.00 10.38 113 THR A O 1
ATOM 721 N N . TRP A 1 122 ? 15.407 19.531 10.696 1.00 8.61 114 TRP A N 1
ATOM 722 C CA . TRP A 1 122 ? 15.324 18.485 11.723 1.00 8.69 114 TRP A CA 1
ATOM 723 C C . TRP A 1 122 ? 14.543 19.046 12.888 1.00 8.58 114 TRP A C 1
ATOM 724 O O . TRP A 1 122 ? 14.840 20.144 13.353 1.00 10.05 114 TRP A O 1
ATOM 735 N N . GLU A 1 123 ? 13.538 18.320 13.369 1.00 8.19 115 GLU A N 1
ATOM 736 C CA . GLU A 1 123 ? 12.761 18.817 14.492 1.00 8.40 115 GLU A CA 1
ATOM 737 C C . GLU A 1 123 ? 12.313 17.666 15.364 1.00 8.54 115 GLU A C 1
ATOM 738 O O . GLU A 1 123 ? 11.967 16.592 14.857 1.00 8.96 115 GLU A O 1
ATOM 744 N N . A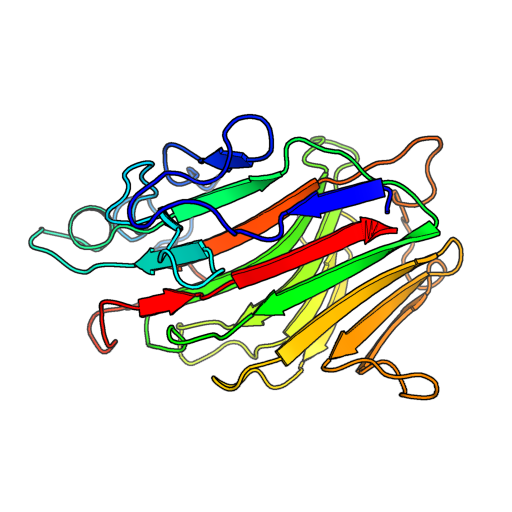LA A 1 124 ? 12.348 17.886 16.676 1.00 8.17 116 ALA A N 1
ATOM 745 C CA . ALA A 1 124 ? 11.877 16.891 17.627 1.00 8.42 116 ALA A CA 1
ATOM 746 C C . ALA A 1 124 ? 11.111 17.567 18.738 1.00 8.80 116 ALA A C 1
ATOM 747 O O . ALA A 1 124 ? 11.408 18.698 19.108 1.00 9.34 116 ALA A O 1
ATOM 749 N N . ARG A 1 125 ? 10.140 16.843 19.283 1.00 8.48 117 ARG A N 1
ATOM 750 C CA . ARG A 1 125 ? 9.355 17.318 20.414 1.00 8.22 117 ARG A CA 1
ATOM 751 C C . ARG A 1 125 ? 9.752 16.474 21.625 1.00 8.70 117 ARG A C 1
ATOM 752 O O . ARG A 1 125 ? 9.626 15.244 21.598 1.00 8.43 117 ARG A O 1
ATOM 760 N N . VAL A 1 126 ? 10.254 17.151 22.657 1.00 8.43 118 VAL A N 1
ATOM 761 C CA . VAL A 1 126 ? 10.960 16.525 23.770 1.00 8.49 118 VAL A CA 1
ATOM 762 C C . VAL A 1 126 ? 10.545 17.178 25.085 1.00 8.56 118 VAL A C 1
ATOM 763 O O . VAL A 1 126 ? 10.330 18.398 25.152 1.00 9.28 118 VAL A O 1
ATOM 767 N N . LYS A 1 127 ? 10.470 16.358 26.134 1.00 8.76 119 LYS A N 1
ATOM 768 C CA . LYS A 1 127 ? 10.305 16.862 27.493 1.00 9.67 119 LYS A CA 1
ATOM 769 C C . LYS A 1 127 ? 11.459 16.333 28.340 1.00 9.52 119 LYS A C 1
ATOM 770 O O . LYS A 1 127 ? 11.706 15.125 28.376 1.00 10.36 119 LYS A O 1
ATOM 776 N N . LEU A 1 128 ? 12.192 17.243 28.977 1.00 9.68 120 LEU A N 1
ATOM 777 C CA . LEU A 1 128 ? 13.372 16.871 29.768 1.00 10.27 120 LEU A CA 1
ATOM 778 C C . LEU A 1 128 ? 13.072 16.791 31.264 1.00 10.50 120 LEU A C 1
ATOM 779 O O . LEU A 1 128 ? 13.104 17.788 31.977 1.00 12.04 120 LEU A O 1
ATOM 784 N N . ASN A 1 129 ? 12.769 15.580 31.717 1.00 10.66 121 ASN A N 1
ATOM 785 C CA . ASN A 1 129 ? 12.560 15.277 33.140 1.00 12.67 121 ASN A CA 1
ATOM 786 C C . ASN A 1 129 ? 13.843 14.718 33.740 1.00 11.90 121 ASN A C 1
ATOM 787 O O . ASN A 1 129 ? 13.810 13.875 34.637 1.00 15.92 121 ASN A O 1
ATOM 792 N N . CYS A 1 130 ? 14.979 15.210 33.255 1.00 11.48 122 CYS A N 1
ATOM 793 C CA . CYS A 1 130 ? 16.285 14.681 33.621 1.00 12.16 122 CYS A CA 1
ATOM 794 C C . CYS A 1 130 ? 17.327 15.755 33.901 1.00 12.05 122 CYS A C 1
ATOM 795 O O . CYS A 1 130 ? 18.534 15.484 33.810 1.00 13.76 122 CYS A O 1
ATOM 798 N N . LEU A 1 131 ? 16.877 16.962 34.241 1.00 11.35 123 LEU A N 1
ATOM 799 C CA . LEU A 1 131 ? 17.785 18.088 34.474 1.00 12.85 123 LEU A CA 1
ATOM 800 C C . LEU A 1 131 ? 18.231 18.075 35.930 1.00 12.97 123 LEU A C 1
ATOM 801 O O . LEU A 1 131 ? 17.780 18.867 36.765 1.00 15.95 123 LEU A O 1
ATOM 806 N N . THR A 1 132 ? 19.141 17.153 36.215 1.00 12.59 124 THR A N 1
ATOM 807 C CA . THR A 1 132 ? 19.538 16.836 37.581 1.00 12.52 124 THR A CA 1
ATOM 808 C C . THR A 1 132 ? 21.041 16.546 37.641 1.00 12.43 124 THR A C 1
ATOM 809 O O . THR A 1 132 ? 21.671 16.260 36.619 1.00 12.12 124 THR A O 1
ATOM 813 N N . ASP A 1 133 ? 21.618 16.594 38.839 1.00 12.77 125 ASP A N 1
ATOM 814 C CA . ASP A 1 133 ? 23.063 16.445 38.995 1.00 12.47 125 ASP A CA 1
ATOM 815 C C . ASP A 1 133 ? 23.504 15.152 38.335 1.00 12.76 125 ASP A C 1
ATOM 816 O O . ASP A 1 133 ? 22.873 14.103 38.536 1.00 12.42 125 ASP A O 1
ATOM 821 N N . GLY A 1 134 ? 24.620 15.227 37.603 1.00 12.02 126 GLY A N 1
ATOM 822 C CA . GLY A 1 134 ? 25.228 14.056 36.984 1.00 11.22 126 GLY A CA 1
ATOM 823 C C . GLY A 1 134 ? 24.700 13.702 35.598 1.00 10.35 126 GLY A C 1
ATOM 824 O O . GLY A 1 134 ? 25.364 12.978 34.863 1.00 10.94 126 GLY A O 1
ATOM 825 N N . ALA A 1 135 ? 23.518 14.211 35.243 1.00 10.96 127 ALA A N 1
ATOM 826 C CA . ALA A 1 135 ? 22.877 13.848 33.989 1.00 10.59 127 ALA A CA 1
ATOM 827 C C . ALA A 1 135 ? 23.269 14.830 32.897 1.00 10.16 127 ALA A C 1
ATOM 828 O O . ALA A 1 135 ? 23.561 15.999 33.174 1.00 11.53 127 ALA A O 1
ATOM 830 N N . TRP A 1 136 ? 23.268 14.347 31.653 1.00 9.90 128 TRP A N 1
ATOM 831 C CA . TRP A 1 136 ? 23.827 15.105 30.546 1.00 10.57 128 TRP A CA 1
ATOM 832 C C . TRP A 1 136 ? 23.071 14.717 29.280 1.00 9.22 128 TRP A C 1
ATOM 833 O O . TRP A 1 136 ? 23.534 13.892 28.489 1.00 9.70 128 TRP A O 1
ATOM 844 N N . PRO A 1 137 ? 21.855 15.266 29.127 1.00 9.43 129 PRO A N 1
ATOM 845 C CA . PRO A 1 137 ? 21.020 14.960 27.975 1.00 9.48 129 PRO A CA 1
ATOM 846 C C . PRO A 1 137 ? 21.371 15.808 26.772 1.00 8.76 129 PRO A C 1
ATOM 847 O O . PRO A 1 137 ? 21.797 16.955 26.913 1.00 8.95 129 PRO A O 1
ATOM 851 N N . ALA A 1 138 ? 21.130 15.253 25.592 1.00 8.65 130 ALA A N 1
ATOM 852 C CA . ALA A 1 138 ? 21.392 15.973 24.360 1.00 8.18 130 ALA A CA 1
ATOM 853 C C . ALA A 1 138 ? 20.559 15.422 23.208 1.00 8.48 130 ALA A C 1
ATOM 854 O O . ALA A 1 138 ? 20.183 14.234 23.197 1.00 8.63 130 ALA A O 1
ATOM 856 N N . PHE A 1 139 ? 20.325 16.307 22.234 1.00 8.09 131 PHE A N 1
ATOM 857 C CA . PHE A 1 139 ? 19.757 15.975 20.921 1.00 7.94 131 PHE A CA 1
ATOM 858 C C . PHE A 1 139 ? 20.727 16.593 19.934 1.00 7.79 131 PHE A C 1
ATOM 859 O O . PHE A 1 139 ? 20.990 17.796 20.000 1.00 7.93 131 PHE A O 1
ATOM 867 N N . TRP A 1 140 ? 21.274 15.777 19.036 1.00 7.61 132 TRP A N 1
ATOM 868 C CA . TRP A 1 140 ? 22.390 16.223 18.219 1.00 7.34 132 TRP A CA 1
ATOM 869 C C . TRP A 1 140 ? 22.459 15.447 16.920 1.00 7.97 132 TRP A C 1
ATOM 870 O O . TRP A 1 140 ? 21.864 14.374 16.799 1.00 8.68 132 TRP A O 1
ATOM 881 N N . LEU A 1 141 ? 23.170 16.019 15.951 1.00 7.83 133 LEU A N 1
ATOM 882 C CA . LEU A 1 141 ? 23.493 15.344 14.708 1.00 7.52 133 LEU A CA 1
ATOM 883 C C . LEU A 1 141 ? 24.982 15.018 14.682 1.00 7.61 133 LEU A C 1
ATOM 884 O O . LEU A 1 141 ? 25.814 15.770 15.217 1.00 8.44 133 LEU A O 1
ATOM 889 N N . LEU A 1 142 ? 25.304 13.910 14.023 1.00 7.96 134 LEU A N 1
ATOM 890 C CA . LEU A 1 142 ? 26.667 13.408 13.981 1.00 8.31 134 LEU A CA 1
ATOM 891 C C . LEU A 1 142 ? 27.081 12.891 12.613 1.00 8.25 134 LEU A C 1
ATOM 892 O O . LEU A 1 142 ? 26.320 12.212 11.940 1.00 8.68 134 LEU A O 1
ATOM 897 N N . ASN A 1 143 ? 28.318 13.201 12.231 1.00 8.82 135 ASN A N 1
ATOM 898 C CA . ASN A 1 143 ? 29.031 12.401 11.238 1.00 9.80 135 ASN A CA 1
ATOM 899 C C . ASN A 1 143 ? 30.355 12.071 11.900 1.00 9.84 135 ASN A C 1
ATOM 900 O O . ASN A 1 143 ? 31.132 12.972 12.217 1.00 9.45 135 ASN A O 1
ATOM 905 N N . ASP A 1 144 ? 30.601 10.782 12.142 1.00 10.42 136 ASP A N 1
ATOM 906 C CA . ASP A 1 144 ? 31.760 10.399 12.954 1.00 12.72 136 ASP A CA 1
ATOM 907 C C . ASP A 1 144 ? 32.991 10.011 12.128 1.00 12.89 136 ASP A C 1
ATOM 908 O O . ASP A 1 144 ? 33.904 9.353 12.635 1.00 15.18 136 ASP A O 1
ATOM 913 N N . ASP A 1 145 ? 33.036 10.436 10.870 1.00 12.61 137 ASP A N 1
ATOM 914 C CA . ASP A 1 145 ? 34.233 10.229 10.054 1.00 15.10 137 ASP A CA 1
ATOM 915 C C . ASP A 1 145 ? 35.454 10.785 10.774 1.00 15.53 137 ASP A C 1
ATOM 916 O O . ASP A 1 145 ? 35.429 11.915 11.253 1.00 14.11 137 ASP A O 1
ATOM 921 N N . PRO A 1 146 ? 36.551 10.011 10.828 1.00 18.51 138 PRO A N 1
ATOM 922 C CA . PRO A 1 146 ? 37.647 10.449 11.698 1.00 20.04 138 PRO A CA 1
ATOM 923 C C . PRO A 1 146 ? 38.440 11.657 11.183 1.00 18.23 138 PRO A C 1
ATOM 924 O O . PRO A 1 146 ? 39.119 12.323 11.977 1.00 22.34 138 PRO A O 1
ATOM 928 N N . VAL A 1 147 ? 38.392 11.939 9.888 1.00 18.09 139 VAL A N 1
ATOM 929 C CA . VAL A 1 147 ? 39.098 13.130 9.386 1.00 19.19 139 VAL A CA 1
ATOM 930 C C . VAL A 1 147 ? 38.170 14.246 8.910 1.00 16.68 139 VAL A C 1
ATOM 931 O O . VAL A 1 147 ? 38.575 15.394 8.844 1.00 18.72 139 VAL A O 1
ATOM 935 N N . ARG A 1 148 ? 36.914 13.920 8.599 1.00 12.95 140 ARG A N 1
ATOM 936 C CA . ARG A 1 148 ? 35.992 14.916 8.071 1.00 13.47 140 ARG A CA 1
ATOM 937 C C . ARG A 1 148 ? 34.652 14.970 8.829 1.00 12.22 140 ARG A C 1
ATOM 938 O O . ARG A 1 148 ? 33.677 15.586 8.381 1.00 13.89 140 ARG A O 1
ATOM 946 N N . GLY A 1 149 ? 34.619 14.359 10.001 1.00 11.06 141 GLY A N 1
ATOM 947 C CA . GLY A 1 149 ? 33.425 14.323 10.821 1.00 10.60 141 GLY A CA 1
ATOM 948 C C . GLY A 1 149 ? 33.086 15.666 11.433 1.00 9.98 141 GLY A C 1
ATOM 949 O O . GLY A 1 149 ? 33.876 16.612 11.386 1.00 11.91 141 GLY A O 1
ATOM 950 N N . ALA A 1 150 ? 31.888 15.747 12.003 1.00 9.09 142 ALA A N 1
ATOM 951 C CA . ALA A 1 150 ? 31.377 16.980 12.570 1.00 8.98 142 ALA A CA 1
ATOM 952 C C . ALA A 1 150 ? 30.188 16.662 13.455 1.00 8.56 142 ALA A C 1
ATOM 953 O O . ALA A 1 150 ? 29.660 15.551 13.424 1.00 8.97 142 ALA A O 1
ATOM 955 N N . GLU A 1 151 ? 29.754 17.650 14.226 1.00 9.19 143 GLU A N 1
ATOM 956 C CA . GLU A 1 151 ? 28.699 17.433 15.214 1.00 9.03 143 GLU A CA 1
ATOM 957 C C . GLU A 1 151 ? 27.908 18.708 15.384 1.00 8.47 143 GLU A C 1
ATOM 958 O O . GLU A 1 151 ? 28.485 19.794 15.442 1.00 9.54 143 GLU A O 1
ATOM 964 N N . ILE A 1 152 ? 26.586 18.576 15.483 1.00 8.14 144 ILE A N 1
ATOM 965 C CA . ILE A 1 152 ? 25.721 19.728 15.724 1.00 8.20 144 ILE A CA 1
ATOM 966 C C . ILE A 1 152 ? 24.876 19.404 16.941 1.00 7.98 144 ILE A C 1
ATOM 967 O O . ILE A 1 152 ? 24.048 18.488 16.881 1.00 7.72 144 ILE A O 1
ATOM 972 N N . ASP A 1 153 ? 25.080 20.143 18.033 1.00 7.51 145 ASP A N 1
ATOM 973 C CA . ASP A 1 153 ? 24.328 19.927 19.263 1.00 8.24 145 ASP A CA 1
ATOM 974 C C . ASP A 1 153 ? 23.156 20.884 19.285 1.00 8.20 145 ASP A C 1
ATOM 975 O O . ASP A 1 153 ? 23.353 22.099 19.336 1.00 9.06 145 ASP A O 1
ATOM 980 N N . ILE A 1 154 ? 21.946 20.335 19.178 1.00 7.93 146 ILE A N 1
ATOM 981 C CA . ILE A 1 154 ? 20.730 21.137 19.037 1.00 8.23 146 ILE A CA 1
ATOM 982 C C . ILE A 1 154 ? 20.276 21.627 20.405 1.00 8.38 146 ILE A C 1
ATOM 983 O O . ILE A 1 154 ? 19.976 22.801 20.568 1.00 9.01 146 ILE A O 1
ATOM 988 N N . PHE A 1 155 ? 20.240 20.729 21.379 1.00 8.66 147 PHE A N 1
ATOM 989 C CA . PHE A 1 155 ? 20.283 21.150 22.783 1.00 9.32 147 PHE A CA 1
ATOM 990 C C . PHE A 1 155 ? 21.247 20.251 23.531 1.00 8.75 147 PHE A C 1
ATOM 991 O O . PHE A 1 155 ? 21.417 19.079 23.188 1.00 8.24 147 PHE A O 1
ATOM 999 N N . GLU A 1 156 ? 21.796 20.797 24.609 1.00 9.65 148 GLU A N 1
ATOM 1000 C CA . GLU A 1 156 ? 22.670 20.070 25.490 1.00 10.22 148 GLU A CA 1
ATOM 1001 C C . GLU A 1 156 ? 22.548 20.744 26.851 1.00 9.83 148 GLU A C 1
ATOM 1002 O O . GLU A 1 156 ? 22.595 21.967 26.945 1.00 11.13 148 GLU A O 1
ATOM 1008 N N . TRP A 1 157 ? 22.396 19.949 27.910 1.00 10.12 149 TRP A N 1
ATOM 1009 C CA . TRP A 1 157 ? 22.351 20.479 29.278 1.00 9.88 149 TRP A CA 1
ATOM 1010 C C . TRP A 1 157 ? 23.336 19.669 30.105 1.00 9.90 149 TRP A C 1
ATOM 1011 O O . TRP A 1 157 ? 23.461 18.460 29.931 1.00 10.19 149 TRP A O 1
ATOM 1022 N N . TYR A 1 158 ? 24.031 20.347 31.011 1.00 9.68 150 TYR A N 1
ATOM 1023 C CA . TYR A 1 158 ? 25.105 19.723 31.767 1.00 10.33 150 TYR A CA 1
ATOM 1024 C C . TYR A 1 158 ? 24.767 19.615 33.252 1.00 10.39 150 TYR A C 1
ATOM 1025 O O . TYR A 1 158 ? 24.513 20.619 33.921 1.00 11.86 150 TYR A O 1
ATOM 1034 N N . GLY A 1 159 ? 24.787 18.383 33.754 1.00 10.43 151 GLY A N 1
ATOM 1035 C CA . GLY A 1 159 ? 24.515 18.114 35.165 1.00 10.68 151 GLY A CA 1
ATOM 1036 C C . GLY A 1 159 ? 25.685 18.386 36.086 1.00 11.04 151 GLY A C 1
ATOM 1037 O O . GLY A 1 159 ? 25.597 18.045 37.270 1.00 12.95 151 GLY A O 1
ATOM 1038 N N . ASN A 1 160 ? 26.767 18.972 35.558 1.00 11.64 152 ASN A N 1
ATOM 1039 C CA . ASN A 1 160 ? 27.965 19.231 36.372 1.00 12.12 152 ASN A CA 1
ATOM 1040 C C . ASN A 1 160 ? 27.940 20.528 37.203 1.00 13.68 152 ASN A C 1
ATOM 1041 O O . ASN A 1 160 ? 28.959 20.910 37.796 1.00 15.47 152 ASN A O 1
ATOM 1046 N N . ARG A 1 161 ? 26.792 21.197 37.259 1.00 15.45 153 ARG A N 1
ATOM 1047 C CA A ARG A 1 161 ? 26.641 22.391 38.094 0.60 16.96 153 ARG A CA 1
ATOM 1048 C CA B ARG A 1 161 ? 26.639 22.395 38.090 0.40 16.90 153 ARG A CA 1
ATOM 1049 C C . ARG A 1 161 ? 27.742 23.405 37.763 1.00 17.96 153 ARG A C 1
ATOM 1050 O O . ARG A 1 161 ? 28.348 24.020 38.658 1.00 20.76 153 ARG A O 1
ATOM 1065 N N . ASP A 1 162 ? 27.999 23.591 36.474 1.00 16.00 154 ASP A N 1
ATOM 1066 C CA . ASP A 1 162 ? 29.108 24.428 36.031 1.00 16.37 154 ASP A CA 1
ATOM 1067 C C . ASP A 1 162 ? 28.862 24.959 34.609 1.00 15.01 154 ASP A C 1
ATOM 1068 O O . ASP A 1 162 ? 28.623 26.155 34.407 1.00 17.73 154 ASP A O 1
ATOM 1073 N N . TRP A 1 163 ? 28.861 24.068 33.619 1.00 14.44 155 TRP A N 1
ATOM 1074 C CA . TRP A 1 163 ? 28.800 24.505 32.231 1.00 14.31 155 TRP A CA 1
ATOM 1075 C C . TRP A 1 163 ? 27.393 24.914 31.813 1.00 14.43 155 TRP A C 1
ATOM 1076 O O . TRP A 1 163 ? 26.420 24.250 32.166 1.00 14.30 155 TRP A O 1
ATOM 1087 N N . PRO A 1 164 ? 27.284 26.000 31.036 1.00 14.47 156 PRO A N 1
ATOM 1088 C CA . PRO A 1 164 ? 25.972 26.454 30.581 1.00 14.20 156 PRO A CA 1
ATOM 1089 C C . PRO A 1 164 ? 25.347 25.589 29.493 1.00 12.14 156 PRO A C 1
ATOM 1090 O O . PRO A 1 164 ? 26.052 25.087 28.608 1.00 13.04 156 PRO A O 1
ATOM 1094 N N . SER A 1 165 ? 24.031 25.421 29.555 1.00 11.69 157 SER A N 1
ATOM 1095 C CA . SER A 1 165 ? 23.317 24.708 28.502 1.00 10.73 157 SER A CA 1
ATOM 1096 C C . SER A 1 165 ? 23.296 25.517 27.219 1.00 10.01 157 SER A C 1
ATOM 1097 O O . SER A 1 165 ? 23.381 26.753 27.236 1.00 10.83 157 SER A O 1
ATOM 1100 N N . GLY A 1 166 ? 23.164 24.831 26.092 1.00 10.79 158 GLY A N 1
ATOM 1101 C CA . GLY A 1 166 ? 23.062 25.536 24.830 1.00 10.95 158 GLY A CA 1
ATOM 1102 C C . GLY A 1 166 ? 23.277 24.650 23.632 1.00 10.88 158 GLY A C 1
ATOM 1103 O O . GLY A 1 166 ? 23.245 23.426 23.735 1.00 12.31 158 GLY A O 1
ATOM 1104 N N . ALA A 1 167 ? 23.508 25.300 22.502 1.00 9.65 159 ALA A N 1
ATOM 1105 C CA . ALA A 1 167 ? 23.639 24.655 21.202 1.00 8.87 159 ALA A CA 1
ATOM 1106 C C . ALA A 1 167 ? 25.020 24.958 20.627 1.00 8.95 159 ALA A C 1
ATOM 1107 O O . ALA A 1 167 ? 25.616 26.006 20.920 1.00 9.67 159 ALA A O 1
ATOM 1109 N N . THR A 1 168 ? 25.528 24.065 19.781 1.00 8.78 160 THR A N 1
ATOM 1110 C CA . THR A 1 168 ? 26.893 24.187 19.261 1.00 9.06 160 THR A CA 1
ATOM 1111 C C . THR A 1 168 ? 26.975 23.609 17.852 1.00 8.34 160 THR A C 1
ATOM 1112 O O . THR A 1 168 ? 26.375 22.560 17.579 1.00 9.06 160 THR A O 1
ATOM 1116 N N . VAL A 1 169 ? 27.743 24.267 16.978 1.00 8.44 161 VAL A N 1
ATOM 1117 C CA . VAL A 1 169 ? 28.167 23.672 15.717 1.00 8.94 161 VAL A CA 1
ATOM 1118 C C . VAL A 1 169 ? 29.667 23.399 15.819 1.00 9.07 161 VAL A C 1
ATOM 1119 O O . VAL A 1 169 ? 30.454 24.337 15.956 1.00 9.75 161 VAL A O 1
ATOM 1123 N N . HIS A 1 170 ? 30.039 22.121 15.756 1.00 9.22 162 HIS A N 1
ATOM 1124 C CA . HIS A 1 170 ? 31.436 21.688 15.713 1.00 10.12 162 HIS A CA 1
ATOM 1125 C C . HIS A 1 170 ? 31.778 21.341 14.272 1.00 10.02 162 HIS A C 1
ATOM 1126 O O . HIS A 1 170 ? 31.295 20.333 13.736 1.00 10.98 162 HIS A O 1
ATOM 1133 N N . ALA A 1 171 ? 32.629 22.137 13.635 1.00 10.54 163 ALA A N 1
ATOM 1134 C CA . ALA A 1 171 ? 33.072 21.823 12.279 1.00 10.80 163 ALA A CA 1
ATOM 1135 C C . ALA A 1 171 ? 34.146 20.735 12.241 1.00 11.00 163 ALA A C 1
ATOM 1136 O O . ALA A 1 171 ? 34.455 20.231 11.166 1.00 11.84 163 ALA A O 1
ATOM 1138 N N . LYS A 1 172 ? 34.721 20.415 13.404 1.00 11.64 164 LYS A N 1
ATOM 1139 C CA . LYS A 1 172 ? 35.647 19.293 13.563 1.00 12.14 164 LYS A CA 1
ATOM 1140 C C . LYS A 1 172 ? 35.305 18.564 14.864 1.00 12.98 164 LYS A C 1
ATOM 1141 O O . LYS A 1 172 ? 34.871 19.189 15.836 1.00 14.69 164 LYS A O 1
ATOM 1147 N N . LEU A 1 173 ? 35.563 17.262 14.905 1.00 13.25 165 LEU A N 1
ATOM 1148 C CA . LEU A 1 173 ? 35.297 16.459 16.118 1.00 14.72 165 LEU A CA 1
ATOM 1149 C C . LEU A 1 173 ? 36.337 16.613 17.228 1.00 15.95 165 LEU A C 1
ATOM 1150 O O . LEU A 1 173 ? 36.141 16.110 18.333 1.00 18.01 165 LEU A O 1
ATOM 1155 N N . ASP A 1 174 ? 37.438 17.305 16.956 1.00 15.02 166 ASP A N 1
ATOM 1156 C CA . ASP A 1 174 ? 38.495 17.462 17.960 1.00 15.33 166 ASP A CA 1
ATOM 1157 C C . ASP A 1 174 ? 38.261 18.651 18.888 1.00 16.33 166 ASP A C 1
ATOM 1158 O O . ASP A 1 174 ? 39.111 18.956 19.723 1.00 20.29 166 ASP A O 1
ATOM 1163 N N . GLY A 1 175 ? 37.125 19.336 18.721 1.00 17.91 167 GLY A N 1
ATOM 1164 C CA . GLY A 1 175 ? 36.755 20.429 19.599 1.00 19.77 167 GLY A CA 1
ATOM 1165 C C . GLY A 1 175 ? 37.435 21.758 19.334 1.00 18.12 167 GLY A C 1
ATOM 1166 O O . GLY A 1 175 ? 37.263 22.690 20.114 1.00 21.18 167 GLY A O 1
ATOM 1167 N N . THR A 1 176 ? 38.184 21.856 18.232 1.00 16.15 168 THR A N 1
ATOM 1168 C CA . THR A 1 176 ? 39.033 23.024 17.963 1.00 16.72 168 THR A CA 1
ATOM 1169 C C . THR A 1 176 ? 38.430 24.054 17.019 1.00 15.43 168 THR A C 1
ATOM 1170 O O . THR A 1 176 ? 39.053 25.061 16.724 1.00 16.89 168 THR A O 1
ATOM 1174 N N . MET A 1 177 ? 37.211 23.826 16.543 1.00 13.64 169 MET A N 1
ATOM 1175 C CA . MET A 1 177 ? 36.634 24.708 15.522 1.00 13.42 169 MET A CA 1
ATOM 1176 C C . MET A 1 177 ? 35.105 24.690 15.619 1.00 12.63 169 MET A C 1
ATOM 1177 O O . MET A 1 177 ? 34.424 23.924 14.941 1.00 14.39 169 MET A O 1
ATOM 1182 N N . PHE A 1 178 ? 34.579 25.557 16.469 1.00 11.53 170 PHE A N 1
ATOM 1183 C CA . PHE A 1 178 ? 33.165 25.557 16.783 1.00 11.10 170 PHE A CA 1
ATOM 1184 C C . PHE A 1 178 ? 32.615 26.946 17.029 1.00 11.84 170 PHE A C 1
ATOM 1185 O O . PHE A 1 178 ? 33.351 27.910 17.259 1.00 13.29 170 PHE A O 1
ATOM 1193 N N . GLN A 1 179 ? 31.291 27.036 16.972 1.00 11.73 171 GLN A N 1
ATOM 1194 C CA . GLN A 1 179 ? 30.559 28.200 17.460 1.00 11.65 171 GLN A CA 1
ATOM 1195 C C . GLN A 1 179 ? 29.485 27.676 18.416 1.00 10.73 171 GLN A C 1
ATOM 1196 O O . GLN A 1 179 ? 28.858 26.659 18.139 1.00 11.18 171 GLN A O 1
ATOM 1202 N N . THR A 1 180 ? 29.266 28.372 19.517 1.00 12.04 172 THR A N 1
ATOM 1203 C CA . THR A 1 180 ? 28.295 27.959 20.512 1.00 12.00 172 THR A CA 1
ATOM 1204 C C . THR A 1 180 ? 27.426 29.130 20.939 1.00 12.56 172 THR A C 1
ATOM 1205 O O . THR A 1 180 ? 27.831 30.295 20.814 1.00 14.40 172 THR A O 1
ATOM 1209 N N . GLN A 1 181 ? 26.232 28.806 21.429 1.00 10.60 173 GLN A N 1
ATOM 1210 C CA . GLN A 1 181 ? 25.310 29.787 21.969 1.00 10.85 173 GLN A CA 1
ATOM 1211 C C . GLN A 1 181 ? 24.662 29.214 23.218 1.00 10.40 173 GLN A C 1
ATOM 1212 O O . GLN A 1 181 ? 23.952 28.202 23.164 1.00 10.85 173 GLN A O 1
ATOM 1218 N N . ASN A 1 182 ? 24.865 29.884 24.343 1.00 11.19 174 ASN A N 1
ATOM 1219 C CA . ASN A 1 182 ? 24.184 29.506 25.565 1.00 11.16 174 ASN A CA 1
ATOM 1220 C C . ASN A 1 182 ? 22.695 29.747 25.382 1.00 11.24 174 ASN A C 1
ATOM 1221 O O . ASN A 1 182 ? 22.297 30.757 24.804 1.00 12.76 174 ASN A O 1
ATOM 1226 N N . TYR A 1 183 ? 21.880 28.824 25.871 1.00 10.70 175 TYR A N 1
ATOM 1227 C CA . TYR A 1 183 ? 20.434 28.934 25.739 1.00 11.52 175 TYR A CA 1
ATOM 1228 C C . TYR A 1 183 ? 19.806 28.145 26.869 1.00 12.01 175 TYR A C 1
ATOM 1229 O O . TYR A 1 183 ? 20.207 27.013 27.128 1.00 11.89 175 TYR A O 1
ATOM 1238 N N . PRO A 1 184 ? 18.823 28.738 27.562 1.00 13.05 176 PRO A N 1
ATOM 1239 C CA . PRO A 1 184 ? 18.292 28.038 28.719 1.00 13.78 176 PRO A CA 1
ATOM 1240 C C . PRO A 1 184 ? 17.484 26.814 28.319 1.00 13.46 176 PRO A C 1
ATOM 1241 O O . PRO A 1 184 ? 16.730 26.863 27.348 1.00 16.49 176 PRO A O 1
ATOM 1245 N N . VAL A 1 185 ? 17.649 25.733 29.072 1.00 14.33 177 VAL A N 1
ATOM 1246 C CA . VAL A 1 185 ? 16.932 24.494 28.826 1.00 14.86 177 VAL A CA 1
ATOM 1247 C C . VAL A 1 185 ? 16.191 24.156 30.102 1.00 14.44 177 VAL A C 1
ATOM 1248 O O . VAL A 1 185 ? 16.818 23.956 31.142 1.00 17.58 177 VAL A O 1
ATOM 1252 N N . ASP A 1 186 ? 14.861 24.102 30.024 1.00 14.08 178 ASP A N 1
ATOM 1253 C CA . ASP A 1 186 ? 14.015 23.760 31.167 1.00 14.46 178 ASP A CA 1
ATOM 1254 C C . ASP A 1 186 ? 13.259 22.456 30.899 1.00 13.39 178 ASP A C 1
ATOM 1255 O O . ASP A 1 186 ? 13.491 21.805 29.880 1.00 13.44 178 ASP A O 1
ATOM 1260 N N . SER A 1 187 ? 12.374 22.079 31.824 1.00 13.97 179 SER A N 1
ATOM 1261 C CA . SER A 1 187 ? 11.712 20.772 31.809 1.00 13.23 179 SER A CA 1
ATOM 1262 C C . SER A 1 187 ? 10.343 20.737 31.119 1.00 12.94 179 SER A C 1
ATOM 1263 O O . SER A 1 187 ? 9.687 19.703 31.084 1.00 13.74 179 SER A O 1
ATOM 1266 N N . ALA A 1 188 ? 9.922 21.850 30.542 1.00 12.82 180 ALA A N 1
ATOM 1267 C CA . ALA A 1 188 ? 8.645 21.888 29.847 1.00 12.16 180 ALA A CA 1
ATOM 1268 C C . ALA A 1 188 ? 8.727 21.202 28.490 1.00 11.13 180 ALA A C 1
ATOM 1269 O O . ALA A 1 188 ? 9.799 21.074 27.911 1.00 12.01 180 ALA A O 1
ATOM 1271 N N . TRP A 1 189 ? 7.595 20.792 27.951 1.00 11.48 181 TRP A N 1
ATOM 1272 C CA . TRP A 1 189 ? 7.560 20.342 26.568 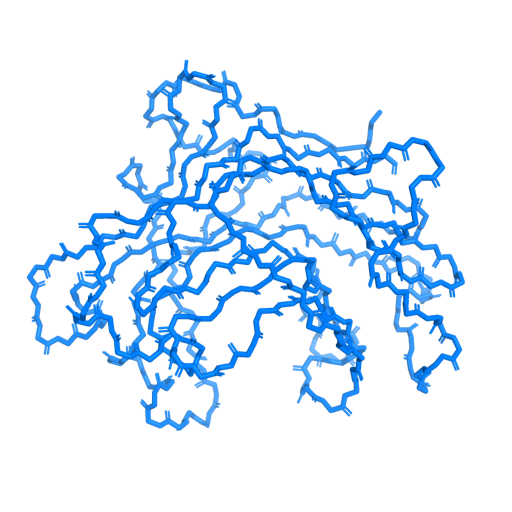1.00 10.84 181 TRP A CA 1
ATOM 1273 C C . TRP A 1 189 ? 8.059 21.442 25.638 1.00 10.42 181 TRP A C 1
ATOM 1274 O O . TRP A 1 189 ? 7.662 22.600 25.753 1.00 12.40 181 TRP A O 1
ATOM 1285 N N . HIS A 1 190 ? 8.906 21.066 24.688 1.00 9.82 182 HIS A N 1
ATOM 1286 C CA . HIS A 1 190 ? 9.325 21.970 23.617 1.00 9.34 182 HIS A CA 1
ATOM 1287 C C . HIS A 1 190 ? 9.546 21.189 22.349 1.00 9.19 182 HIS A C 1
ATOM 1288 O O . HIS A 1 190 ? 9.865 20.004 22.384 1.00 10.11 182 HIS A O 1
ATOM 1295 N N . THR A 1 191 ? 9.437 21.895 21.230 1.00 9.21 183 THR A N 1
ATOM 1296 C CA . THR A 1 191 ? 10.068 21.434 20.006 1.00 8.89 183 THR A CA 1
ATOM 1297 C C . THR A 1 191 ? 11.423 22.125 19.845 1.00 8.92 183 THR A C 1
ATOM 1298 O O . THR A 1 191 ? 11.617 23.271 20.282 1.00 9.60 183 THR A O 1
ATOM 1302 N N . TRP A 1 192 ? 12.338 21.419 19.196 1.00 8.58 184 TRP A N 1
ATOM 1303 C CA . TRP A 1 192 ? 13.672 21.912 18.919 1.00 8.42 184 TRP A CA 1
ATOM 1304 C C . TRP A 1 192 ? 13.921 21.658 17.442 1.00 8.56 184 TRP A C 1
ATOM 1305 O O . TRP A 1 192 ? 13.779 20.519 16.987 1.00 9.63 184 TRP A O 1
ATOM 1316 N N . ARG A 1 193 ? 14.307 22.702 16.712 1.00 8.78 185 ARG A N 1
ATOM 1317 C CA . ARG A 1 193 ? 14.478 22.647 15.267 1.00 8.78 185 ARG A CA 1
ATOM 1318 C C . ARG A 1 193 ? 15.869 23.108 14.886 1.00 8.40 185 ARG A C 1
ATOM 1319 O O . ARG A 1 193 ? 16.358 24.117 15.412 1.00 8.48 185 ARG A O 1
ATOM 1327 N N . MET A 1 194 ? 16.489 22.386 13.958 1.00 7.93 186 MET A N 1
ATOM 1328 C CA . MET A 1 194 ? 17.720 22.836 13.353 1.00 7.92 186 MET A CA 1
ATOM 1329 C C . MET A 1 194 ? 17.558 22.679 11.838 1.00 7.44 186 MET A C 1
ATOM 1330 O O . MET A 1 194 ? 17.328 21.568 11.341 1.00 8.58 186 MET A O 1
ATOM 1335 N N . THR A 1 195 ? 17.620 23.810 11.136 1.00 8.12 187 THR A N 1
ATOM 1336 C CA . THR A 1 195 ? 17.565 23.830 9.685 1.00 8.51 187 THR A CA 1
ATOM 1337 C C . THR A 1 195 ? 18.970 24.013 9.139 1.00 8.48 187 THR A C 1
ATOM 1338 O O . THR A 1 195 ? 19.648 24.999 9.452 1.00 8.62 187 THR A O 1
ATOM 1342 N N . TRP A 1 196 ? 19.359 23.047 8.302 1.00 8.35 188 TRP A N 1
ATOM 1343 C CA . TRP A 1 196 ? 20.686 22.961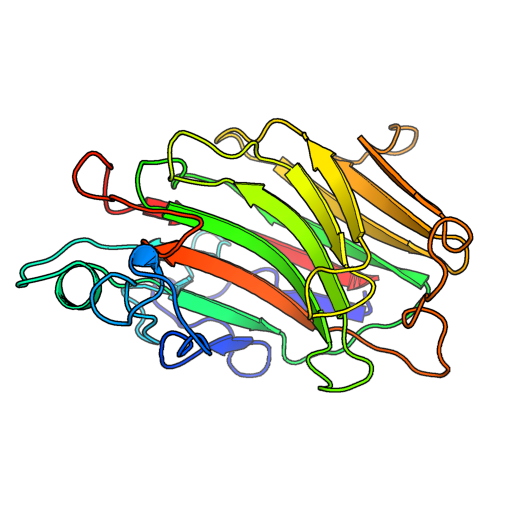 7.721 1.00 8.38 188 TRP A CA 1
ATOM 1344 C C . TRP A 1 196 ? 20.590 23.471 6.289 1.00 8.91 188 TRP A C 1
ATOM 1345 O O . TRP A 1 196 ? 20.047 22.793 5.416 1.00 9.39 188 TRP A O 1
ATOM 1356 N N . LEU A 1 197 ? 21.127 24.670 6.060 1.00 8.97 189 LEU A N 1
ATOM 1357 C CA . LEU A 1 197 ? 21.088 25.304 4.733 1.00 9.91 189 LEU A CA 1
ATOM 1358 C C . LEU A 1 197 ? 22.502 25.441 4.183 1.00 10.17 189 LEU A C 1
ATOM 1359 O O . LEU A 1 197 ? 23.472 25.394 4.924 1.00 9.57 189 LEU A O 1
ATOM 1364 N N . PRO A 1 198 ? 22.632 25.679 2.873 1.00 9.77 190 PRO A N 1
ATOM 1365 C CA . PRO A 1 198 ? 23.960 25.971 2.330 1.00 10.20 190 PRO A CA 1
ATOM 1366 C C . PRO A 1 198 ? 24.635 27.139 3.049 1.00 9.91 190 PRO A C 1
ATOM 1367 O O . PRO A 1 198 ? 25.860 27.158 3.192 1.00 11.27 190 PRO A O 1
ATOM 1371 N N . SER A 1 199 ? 23.836 28.119 3.467 1.00 10.33 191 SER A N 1
ATOM 1372 C CA . SER A 1 199 ? 24.346 29.330 4.086 1.00 11.18 191 SER A CA 1
ATOM 1373 C C . SER A 1 199 ? 24.687 29.198 5.556 1.00 10.45 191 SER A C 1
ATOM 1374 O O . SER A 1 199 ? 25.354 30.059 6.106 1.00 11.04 191 SER A O 1
ATOM 1377 N N . GLY A 1 200 ? 24.193 28.160 6.232 1.00 9.65 192 GLY A N 1
ATOM 1378 C CA . GLY A 1 200 ? 24.408 28.077 7.674 1.00 9.67 192 GLY A CA 1
ATOM 1379 C C . GLY A 1 200 ? 23.461 27.127 8.358 1.00 8.53 192 GLY A C 1
ATOM 1380 O O . GLY A 1 200 ? 22.596 26.524 7.725 1.00 9.38 192 GLY A O 1
ATOM 1381 N N . MET A 1 201 ? 23.679 26.992 9.662 1.00 8.50 193 MET A N 1
ATOM 1382 C CA . MET A 1 201 ? 22.787 26.226 10.542 1.00 8.78 193 MET A CA 1
ATOM 1383 C C . MET A 1 201 ? 21.956 27.196 11.373 1.00 8.96 193 MET A C 1
ATOM 1384 O O . MET A 1 201 ? 22.490 28.152 11.946 1.00 9.89 193 MET A O 1
ATOM 1389 N N . TYR A 1 202 ? 20.653 26.935 11.461 1.00 9.06 194 TYR A N 1
ATOM 1390 C CA . TYR A 1 202 ? 19.708 27.836 12.120 1.00 8.99 194 TYR A CA 1
ATOM 1391 C C . TYR A 1 202 ? 18.909 27.020 13.127 1.00 8.34 194 TYR A C 1
ATOM 1392 O O . TYR A 1 202 ? 18.440 25.927 12.797 1.00 9.17 194 TYR A O 1
ATOM 1401 N N . PHE A 1 203 ? 18.780 27.537 14.350 1.00 8.02 195 PHE A N 1
ATOM 1402 C CA . PHE A 1 203 ? 18.231 26.770 15.476 1.00 8.38 195 PHE A CA 1
ATOM 1403 C C . PHE A 1 203 ? 17.030 27.505 16.079 1.00 8.73 195 PHE A C 1
ATOM 1404 O O . PHE A 1 203 ? 17.111 28.714 16.327 1.00 9.50 195 PHE A O 1
ATOM 1412 N N . TRP A 1 204 ? 15.957 26.767 16.361 1.00 8.77 196 TRP A N 1
ATOM 1413 C CA . TRP A 1 204 ? 14.801 27.307 17.074 1.00 8.65 196 TRP A CA 1
ATOM 1414 C C . TRP A 1 204 ? 14.379 26.423 18.229 1.00 8.58 196 TRP A C 1
ATOM 1415 O O . TRP A 1 204 ? 14.582 25.208 18.218 1.00 8.80 196 TRP A O 1
ATOM 1426 N N . GLN A 1 205 ? 13.729 27.060 19.188 1.00 9.32 197 GLN A N 1
ATOM 1427 C CA . GLN A 1 205 ? 12.913 26.388 20.172 1.00 9.56 197 GLN A CA 1
ATOM 1428 C C . GLN A 1 205 ? 11.473 26.792 19.884 1.00 9.60 197 GLN A C 1
ATOM 1429 O O . GLN A 1 205 ? 11.202 27.979 19.684 1.00 10.59 197 GLN A O 1
ATOM 1435 N N . ASP A 1 206 ? 10.559 25.822 19.834 1.00 9.47 198 ASP A N 1
ATOM 1436 C CA . ASP A 1 206 ? 9.140 26.096 19.619 1.00 10.11 198 ASP A CA 1
ATOM 1437 C C . ASP A 1 206 ? 8.904 26.942 18.367 1.00 10.36 198 ASP A C 1
ATOM 1438 O O . ASP A 1 206 ? 8.182 27.949 18.384 1.00 11.60 198 ASP A O 1
ATOM 1443 N N . TYR A 1 207 ? 9.502 26.509 17.264 1.00 10.69 199 TYR A N 1
ATOM 1444 C CA . TYR A 1 207 ? 9.329 27.152 15.976 1.00 10.82 199 TYR A CA 1
ATOM 1445 C C . TYR A 1 207 ? 7.864 27.359 15.632 1.00 11.77 199 TYR A C 1
ATOM 1446 O O . TYR A 1 207 ? 7.032 26.472 15.813 1.00 11.68 199 TYR A O 1
ATOM 1455 N N . GLU A 1 208 ? 7.578 28.540 15.103 1.00 12.06 200 GLU A N 1
ATOM 1456 C CA . GLU A 1 208 ? 6.372 28.786 14.327 1.00 13.27 200 GLU A CA 1
ATOM 1457 C C . GLU A 1 208 ? 6.767 29.797 13.261 1.00 13.76 200 GLU A C 1
ATOM 1458 O O . GLU A 1 208 ? 7.805 30.471 13.398 1.00 14.00 200 GLU A O 1
ATOM 1464 N N . PRO A 1 209 ? 5.976 29.899 12.176 1.00 15.14 201 PRO A N 1
ATOM 1465 C CA . PRO A 1 209 ? 6.311 30.849 11.120 1.00 16.07 201 PRO A CA 1
ATOM 1466 C C . PRO A 1 209 ? 6.577 32.246 11.668 1.00 16.81 201 PRO A C 1
ATOM 1467 O O . PRO A 1 209 ? 5.825 32.756 12.500 1.00 17.67 201 PRO A O 1
ATOM 1471 N N . GLY A 1 210 ? 7.695 32.830 11.240 1.00 17.95 202 GLY A N 1
ATOM 1472 C CA . GLY A 1 210 ? 8.086 34.161 11.674 1.00 19.93 202 GLY A CA 1
ATOM 1473 C C . GLY A 1 210 ? 8.944 34.240 12.920 1.00 17.05 202 GLY A C 1
ATOM 1474 O O . GLY A 1 210 ? 9.501 35.302 13.214 1.00 20.72 202 GLY A O 1
ATOM 1475 N N . LYS A 1 211 ? 9.066 33.140 13.661 1.00 15.53 203 LYS A N 1
ATOM 1476 C CA . LYS A 1 211 ? 9.859 33.162 14.891 1.00 14.51 203 LYS A CA 1
ATOM 1477 C C . LYS A 1 211 ? 11.337 33.270 14.553 1.00 14.12 203 LYS A C 1
ATOM 1478 O O . LYS A 1 211 ? 11.817 32.656 13.600 1.00 13.37 203 LYS A O 1
ATOM 1484 N N . GLU A 1 212 ? 12.049 34.070 15.329 1.00 14.73 204 GLU A N 1
ATOM 1485 C CA . GLU A 1 212 ? 13.491 34.216 15.128 1.00 14.73 204 GLU A CA 1
ATOM 1486 C C . GLU A 1 212 ? 14.248 33.017 15.691 1.00 11.87 204 GLU A C 1
ATOM 1487 O O . GLU A 1 212 ? 13.920 32.527 16.765 1.00 12.83 204 GLU A O 1
ATOM 1493 N N . PRO A 1 213 ? 15.267 32.542 14.960 1.00 11.68 205 PRO A N 1
ATOM 1494 C CA . PRO A 1 213 ? 16.108 31.507 15.529 1.00 11.02 205 PRO A CA 1
ATOM 1495 C C . PRO A 1 213 ? 16.849 32.029 16.758 1.00 11.47 205 PRO A C 1
ATOM 1496 O O . PRO A 1 213 ? 17.225 33.209 16.790 1.00 13.82 205 PRO A O 1
ATOM 1500 N N . PHE A 1 214 ? 17.095 31.156 17.732 1.00 10.20 206 PHE A N 1
ATOM 1501 C CA . PHE A 1 214 ? 17.910 31.530 18.889 1.00 10.43 206 PHE A CA 1
ATOM 1502 C C . PHE A 1 214 ? 19.412 31.463 18.618 1.00 10.39 206 PHE A C 1
ATOM 1503 O O . PHE A 1 214 ? 20.205 31.989 19.406 1.00 11.82 206 PHE A O 1
ATOM 1511 N N . PHE A 1 215 ? 19.801 30.823 17.511 1.00 9.72 207 PHE A N 1
ATOM 1512 C CA . PHE A 1 215 ? 21.211 30.676 17.166 1.00 10.26 207 PHE A CA 1
ATOM 1513 C C . PHE A 1 215 ? 21.308 30.510 15.672 1.00 9.31 207 PHE A C 1
ATOM 1514 O O . PHE A 1 215 ? 20.531 29.759 15.074 1.00 9.35 207 PHE A O 1
ATOM 1522 N N . THR A 1 216 ? 22.257 31.231 15.080 1.00 10.14 208 THR A N 1
ATOM 1523 C CA . THR A 1 216 ? 22.595 31.109 13.683 1.00 10.69 208 THR A CA 1
ATOM 1524 C C . THR A 1 216 ? 24.093 30.949 13.572 1.00 10.58 208 THR A C 1
ATOM 1525 O O . THR A 1 216 ? 24.842 31.741 14.151 1.00 11.99 208 THR A O 1
ATOM 1529 N N . VAL A 1 217 ? 24.535 29.932 12.831 1.00 10.10 209 VAL A N 1
ATOM 1530 C CA . VAL A 1 217 ? 25.959 29.781 12.511 1.00 9.51 209 VAL A CA 1
ATOM 1531 C C . VAL A 1 217 ? 26.099 29.834 11.001 1.00 9.87 209 VAL A C 1
ATOM 1532 O O . VAL A 1 217 ? 25.715 28.898 10.301 1.00 9.60 209 VAL A O 1
ATOM 1536 N N . LEU A 1 218 ? 26.634 30.933 10.491 1.00 10.14 210 LEU A N 1
ATOM 1537 C CA . LEU A 1 218 ? 26.813 31.064 9.053 1.00 10.94 210 LEU A CA 1
ATOM 1538 C C . LEU A 1 218 ? 27.985 30.213 8.572 1.00 11.17 210 LEU A C 1
ATOM 1539 O O . LEU A 1 218 ? 29.014 30.089 9.246 1.00 12.14 210 LEU A O 1
ATOM 1544 N N . ALA A 1 219 ? 27.823 29.624 7.392 1.00 10.54 211 ALA A N 1
ATOM 1545 C CA . ALA A 1 219 ? 28.843 28.752 6.823 1.00 12.44 211 ALA A CA 1
ATOM 1546 C C . ALA A 1 219 ? 30.167 29.465 6.614 1.00 13.10 211 ALA A C 1
ATOM 1547 O O . ALA A 1 219 ? 31.217 28.835 6.664 1.00 16.73 211 ALA A O 1
ATOM 1549 N N . ASN A 1 220 ? 30.120 30.769 6.378 1.00 14.28 212 ASN A N 1
ATOM 1550 C CA . ASN A 1 220 ? 31.343 31.547 6.169 1.00 17.35 212 ASN A CA 1
ATOM 1551 C C . ASN A 1 220 ? 32.016 31.987 7.479 1.00 16.21 212 ASN A C 1
ATOM 1552 O O . ASN A 1 220 ? 33.030 32.698 7.435 1.00 22.33 212 ASN A O 1
ATOM 1557 N N . SER A 1 221 ? 31.490 31.541 8.627 1.00 13.53 213 SER A N 1
ATOM 1558 C CA . SER A 1 221 ? 31.972 31.988 9.936 1.00 14.73 213 SER A CA 1
ATOM 1559 C C . SER A 1 221 ? 33.042 31.077 10.547 1.00 14.53 213 SER A C 1
ATOM 1560 O O . SER A 1 221 ? 33.594 31.386 11.616 1.00 18.11 213 SER A O 1
ATOM 1563 N N . LEU A 1 222 ? 33.304 29.948 9.894 1.00 13.05 214 LEU A N 1
ATOM 1564 C CA . LEU A 1 222 ? 34.373 29.029 10.297 1.00 13.02 214 LEU A CA 1
ATOM 1565 C C . LEU A 1 222 ? 35.226 28.699 9.082 1.00 13.84 214 LEU A C 1
ATOM 1566 O O . LEU A 1 222 ? 34.734 28.723 7.964 1.00 14.12 214 LEU A O 1
ATOM 1571 N N . PRO A 1 223 ? 36.521 28.382 9.293 1.00 12.65 215 PRO A N 1
ATOM 1572 C CA . PRO A 1 223 ? 37.370 28.143 8.110 1.00 12.65 215 PRO A CA 1
ATOM 1573 C C . PRO A 1 223 ? 37.169 26.799 7.442 1.00 11.54 215 PRO A C 1
ATOM 1574 O O . PRO A 1 223 ? 37.664 26.582 6.339 1.00 13.52 215 PRO A O 1
ATOM 1578 N N . GLU A 1 224 ? 36.486 25.887 8.125 1.00 10.33 216 GLU A N 1
ATOM 1579 C CA . GLU A 1 224 ? 36.074 24.633 7.530 1.00 10.11 216 GLU A CA 1
ATOM 1580 C C . GLU A 1 224 ? 34.574 24.498 7.714 1.00 10.38 216 GLU A C 1
ATOM 1581 O O . GLU A 1 224 ? 33.998 24.955 8.715 1.00 10.64 216 GLU A O 1
ATOM 1587 N N . TRP A 1 225 ? 33.957 23.870 6.734 1.00 9.55 217 TRP A N 1
ATOM 1588 C CA . TRP A 1 225 ? 32.507 23.670 6.741 1.00 9.50 217 TRP A CA 1
ATOM 1589 C C . TRP A 1 225 ? 32.216 22.364 6.016 1.00 8.94 217 TRP A C 1
ATOM 1590 O O . TRP A 1 225 ? 31.809 22.356 4.856 1.00 9.87 217 TRP A O 1
ATOM 1601 N N . PRO A 1 226 ? 32.436 21.232 6.707 1.00 9.07 218 PRO A N 1
ATOM 1602 C CA . PRO A 1 226 ? 32.282 19.944 6.037 1.00 9.77 218 PRO A CA 1
ATOM 1603 C C . PRO A 1 226 ? 30.858 19.705 5.538 1.00 9.54 218 PRO A C 1
ATOM 1604 O O . PRO A 1 226 ? 30.645 18.906 4.624 1.00 9.76 218 PRO A O 1
ATOM 1608 N N . PHE A 1 227 ? 29.899 20.414 6.133 1.00 8.94 219 PHE A N 1
ATOM 1609 C CA . PHE A 1 227 ? 28.487 20.241 5.839 1.00 9.18 219 PHE A CA 1
ATOM 1610 C C . PHE A 1 227 ? 28.155 20.588 4.390 1.00 9.01 219 PHE A C 1
ATOM 1611 O O . PHE A 1 227 ? 27.116 20.144 3.890 1.00 10.33 219 PHE A O 1
ATOM 1619 N N . ASN A 1 228 ? 29.008 21.387 3.724 1.00 9.20 220 ASN A N 1
ATOM 1620 C CA . ASN A 1 228 ? 28.835 21.636 2.293 1.00 10.07 220 ASN A CA 1
ATOM 1621 C C . ASN A 1 228 ? 29.682 20.756 1.376 1.00 9.89 220 ASN A C 1
ATOM 1622 O O . ASN A 1 228 ? 29.709 20.995 0.168 1.00 12.60 220 ASN A O 1
ATOM 1627 N N . ASP A 1 229 ? 30.347 19.730 1.907 1.00 9.79 221 ASP A N 1
ATOM 1628 C CA . ASP A 1 229 ? 31.030 18.778 1.040 1.00 10.57 221 ASP A CA 1
ATOM 1629 C C . ASP A 1 229 ? 29.996 18.017 0.219 1.00 11.09 221 ASP A C 1
ATOM 1630 O O . ASP A 1 229 ? 28.901 17.728 0.708 1.00 11.60 221 ASP A O 1
ATOM 1635 N N . PRO A 1 230 ? 30.346 17.621 -1.009 1.00 11.21 222 PRO A N 1
ATOM 1636 C CA . PRO A 1 230 ? 29.402 16.836 -1.805 1.00 12.34 222 PRO A CA 1
ATOM 1637 C C . PRO A 1 230 ? 28.919 15.598 -1.074 1.00 13.72 222 PRO A C 1
ATOM 1638 O O . PRO A 1 230 ? 29.730 14.809 -0.613 1.00 15.68 222 PRO A O 1
ATOM 1642 N N . GLY A 1 231 ? 27.595 15.474 -0.953 1.00 14.72 223 GLY A N 1
ATOM 1643 C CA . GLY A 1 231 ? 26.966 14.312 -0.339 1.00 16.64 223 GLY A CA 1
ATOM 1644 C C . GLY A 1 231 ? 27.151 14.128 1.159 1.00 15.31 223 GLY A C 1
ATOM 1645 O O . GLY A 1 231 ? 26.892 13.044 1.673 1.00 17.12 223 GLY A O 1
ATOM 1646 N N . TYR A 1 232 ? 27.588 15.165 1.863 1.00 12.31 224 TYR A N 1
ATOM 1647 C CA . TYR A 1 232 ? 27.814 15.046 3.300 1.00 11.16 224 TYR A CA 1
ATOM 1648 C C . TYR A 1 232 ? 26.510 14.774 4.013 1.00 9.95 224 TYR A C 1
ATOM 1649 O O . TYR A 1 232 ? 25.525 15.487 3.796 1.00 11.59 224 TYR A O 1
ATOM 1658 N N . THR A 1 233 ? 26.490 13.762 4.877 1.00 9.55 225 THR A N 1
ATOM 1659 C CA . THR A 1 233 ? 25.285 13.463 5.614 1.00 9.41 225 THR A CA 1
ATOM 1660 C C . THR A 1 233 ? 25.573 13.191 7.085 1.00 8.76 225 THR A C 1
ATOM 1661 O O . THR A 1 233 ? 26.690 12.823 7.463 1.00 10.10 225 THR A O 1
ATOM 1665 N N . MET A 1 234 ? 24.520 13.346 7.898 1.00 7.88 226 MET A N 1
ATOM 1666 C CA . MET A 1 234 ? 24.592 13.203 9.339 1.00 8.53 226 MET A CA 1
ATOM 1667 C C . MET A 1 234 ? 23.416 12.381 9.832 1.00 8.66 226 MET A C 1
ATOM 1668 O O . MET A 1 234 ? 22.381 12.275 9.151 1.00 8.94 226 MET A O 1
ATOM 1673 N N . VAL A 1 235 ? 23.571 11.816 11.033 1.00 8.22 227 VAL A N 1
ATOM 1674 C CA . VAL A 1 235 ? 22.526 11.029 11.674 1.00 8.66 227 VAL A CA 1
ATOM 1675 C C . VAL A 1 235 ? 22.084 11.709 12.966 1.00 8.45 227 VAL A C 1
ATOM 1676 O O . VAL A 1 235 ? 22.870 12.409 13.615 1.00 8.30 227 VAL A O 1
ATOM 1680 N N . PRO A 1 236 ? 20.815 11.511 13.359 1.00 8.11 228 PRO A N 1
ATOM 1681 C CA . PRO A 1 236 ? 20.322 12.074 14.617 1.00 7.46 228 PRO A CA 1
ATOM 1682 C C . PRO A 1 236 ? 20.639 11.173 15.803 1.00 7.57 228 PRO A C 1
ATOM 1683 O O . PRO A 1 236 ? 20.637 9.947 15.672 1.00 8.76 228 PRO A O 1
ATOM 1687 N N . VAL A 1 237 ? 20.872 11.798 16.954 1.00 7.82 229 VAL A N 1
ATOM 1688 C CA . VAL A 1 237 ? 21.211 11.106 18.184 1.00 7.97 229 VAL A CA 1
ATOM 1689 C C . VAL A 1 237 ? 20.424 11.726 19.333 1.00 7.62 229 VAL A C 1
ATOM 1690 O O . VAL A 1 237 ? 20.327 12.952 19.446 1.00 7.65 229 VAL A O 1
ATOM 1694 N N . PHE A 1 238 ? 19.883 10.869 20.195 1.00 7.64 230 PHE A N 1
ATOM 1695 C CA . PHE A 1 238 ? 19.363 11.296 21.492 1.00 7.47 230 PHE A CA 1
ATOM 1696 C C . PHE A 1 238 ? 20.063 10.484 22.577 1.00 7.79 230 PHE A C 1
ATOM 1697 O O . PHE A 1 238 ? 20.265 9.281 22.421 1.00 8.52 230 PHE A O 1
ATOM 1705 N N . ASN A 1 239 ? 20.397 11.109 23.698 1.00 8.06 231 ASN A N 1
ATOM 1706 C CA . ASN A 1 239 ? 20.987 10.365 24.784 1.00 8.55 231 ASN A CA 1
ATOM 1707 C C . ASN A 1 239 ? 20.837 11.085 26.098 1.00 7.94 231 ASN A C 1
ATOM 1708 O O . ASN A 1 239 ? 20.642 12.308 26.130 1.00 8.55 231 ASN A O 1
ATOM 1713 N N . ILE A 1 240 ? 20.946 10.319 27.190 1.00 8.72 232 ILE A N 1
ATOM 1714 C CA . ILE A 1 240 ? 21.283 10.900 28.484 1.00 8.85 232 ILE A CA 1
ATOM 1715 C C . ILE A 1 240 ? 22.553 10.210 28.942 1.00 9.04 232 ILE A C 1
ATOM 1716 O O . ILE A 1 240 ? 22.542 9.013 29.215 1.00 10.88 232 ILE A O 1
ATOM 1721 N N . ALA A 1 241 ? 23.641 10.960 29.034 1.00 9.33 233 ALA A N 1
ATOM 1722 C CA . ALA A 1 241 ? 24.878 10.452 29.617 1.00 9.94 233 ALA A CA 1
ATOM 1723 C C . ALA A 1 241 ? 24.841 10.728 31.125 1.00 10.09 233 ALA A C 1
ATOM 1724 O O . ALA A 1 241 ? 24.205 11.691 31.559 1.00 10.49 233 ALA A O 1
ATOM 1726 N N . VAL A 1 242 ? 25.516 9.892 31.910 1.00 10.10 234 VAL A N 1
ATOM 1727 C CA . VAL A 1 242 ? 25.663 10.129 33.340 1.00 10.35 234 VAL A CA 1
ATOM 1728 C C . VAL A 1 242 ? 27.151 10.198 33.651 1.00 9.58 234 VAL A C 1
ATOM 1729 O O . VAL A 1 242 ? 27.937 9.364 33.198 1.00 10.24 234 VAL A O 1
ATOM 1733 N N . GLY A 1 243 ? 27.538 11.191 34.435 1.00 9.71 235 GLY A N 1
ATOM 1734 C CA . GLY A 1 243 ? 28.934 11.364 34.799 1.00 11.41 235 GLY A CA 1
ATOM 1735 C C . GLY A 1 243 ? 29.754 11.932 33.666 1.00 10.96 235 GLY A C 1
ATOM 1736 O O . GLY A 1 243 ? 29.254 12.707 32.839 1.00 11.84 235 GLY A O 1
ATOM 1737 N N . GLY A 1 244 ? 31.032 11.580 33.625 1.00 11.09 236 GLY A N 1
ATOM 1738 C CA . GLY A 1 244 ? 31.928 12.166 32.631 1.00 11.15 236 GLY A CA 1
ATOM 1739 C C . GLY A 1 244 ? 32.169 13.638 32.913 1.00 11.39 236 GLY A C 1
ATOM 1740 O O . GLY A 1 244 ? 31.703 14.176 33.917 1.00 11.34 236 GLY A O 1
ATOM 1741 N N . SER A 1 245 ? 32.884 14.309 32.019 1.00 10.84 237 SER A N 1
ATOM 1742 C CA . SER A 1 245 ? 33.209 15.722 32.242 1.00 11.16 237 SER A CA 1
ATOM 1743 C C . SER A 1 245 ? 31.962 16.608 32.252 1.00 10.96 237 SER A C 1
ATOM 1744 O O . SER A 1 245 ? 31.921 17.614 32.962 1.00 11.49 237 SER A O 1
ATOM 1747 N N . GLY A 1 246 ? 30.955 16.246 31.454 1.00 10.70 238 GLY A N 1
ATOM 1748 C CA . GLY A 1 246 ? 29.749 17.047 31.340 1.00 11.06 238 GLY A CA 1
ATOM 1749 C C . GLY A 1 246 ? 28.760 16.866 32.480 1.00 11.11 238 GLY A C 1
ATOM 1750 O O . GLY A 1 246 ? 28.010 17.783 32.805 1.00 12.03 238 GLY A O 1
ATOM 1751 N N . GLY A 1 247 ? 28.723 15.680 33.079 1.00 10.69 239 GLY A N 1
ATOM 1752 C CA . GLY A 1 247 ? 27.794 15.399 34.178 1.00 10.84 239 GLY A CA 1
ATOM 1753 C C . GLY A 1 247 ? 28.409 15.504 35.566 1.00 11.24 239 GLY A C 1
ATOM 1754 O O . GLY A 1 247 ? 27.743 15.934 36.510 1.00 11.87 239 GLY A O 1
ATOM 1755 N N . ARG A 1 248 ? 29.672 15.092 35.684 1.00 11.33 240 ARG A N 1
ATOM 1756 C CA . ARG A 1 248 ? 30.380 14.996 36.962 1.00 11.88 240 ARG A CA 1
ATOM 1757 C C . ARG A 1 248 ? 29.516 14.258 38.004 1.00 12.22 240 ARG A C 1
ATOM 1758 O O . ARG A 1 248 ? 28.894 13.247 37.672 1.00 12.95 240 ARG A O 1
ATOM 1766 N N . GLU A 1 249 ? 29.503 14.710 39.256 1.00 13.03 241 GLU A N 1
ATOM 1767 C CA . GLU A 1 249 ? 28.988 13.891 40.340 1.00 13.72 241 GLU A CA 1
ATOM 1768 C C . GLU A 1 249 ? 27.459 13.730 40.307 1.00 12.74 241 GLU A C 1
ATOM 1769 O O . GLU A 1 249 ? 26.756 14.727 40.426 1.00 13.64 241 GLU A O 1
ATOM 1775 N N . PRO A 1 250 ? 26.938 12.482 40.190 1.00 13.41 242 PRO A N 1
ATOM 1776 C CA . PRO A 1 250 ? 25.469 12.3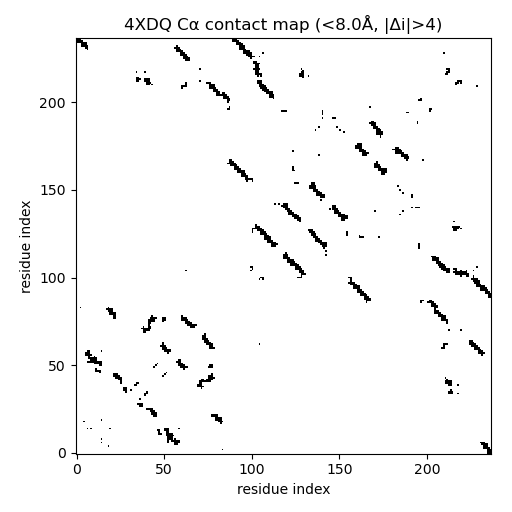24 40.215 1.00 13.46 242 PRO A CA 1
ATOM 1777 C C . PRO A 1 250 ? 24.833 12.067 41.588 1.00 15.00 242 PRO A C 1
ATOM 1778 O O . PRO A 1 250 ? 23.610 12.000 41.674 1.00 15.32 242 PRO A O 1
ATOM 1782 N N . ALA A 1 251 ? 25.630 11.952 42.651 1.00 15.36 243 ALA A N 1
ATOM 1783 C CA . ALA A 1 251 ? 25.075 11.538 43.946 1.00 15.99 243 ALA A CA 1
ATOM 1784 C C . ALA A 1 251 ? 23.910 12.408 44.431 1.00 16.38 243 ALA A C 1
ATOM 1785 O O . ALA A 1 251 ? 22.976 11.913 45.078 1.00 19.89 243 ALA A O 1
ATOM 1787 N N . GLY A 1 252 ? 23.995 13.709 44.168 1.00 16.46 244 GLY A N 1
ATOM 1788 C CA . GLY A 1 252 ? 22.963 14.655 44.563 1.00 16.60 244 GLY A CA 1
ATOM 1789 C C . GLY A 1 252 ? 21.740 14.704 43.664 1.00 16.78 244 GLY A C 1
ATOM 1790 O O . GLY A 1 252 ? 20.770 15.391 43.959 1.00 20.02 244 GLY A O 1
ATOM 1791 N N . GLY A 1 253 ? 21.779 13.984 42.556 1.00 16.49 245 GLY A N 1
ATOM 1792 C CA . GLY A 1 253 ? 20.704 14.033 41.584 1.00 16.27 245 GLY A CA 1
ATOM 1793 C C . GLY A 1 253 ? 19.520 13.138 41.897 1.00 16.11 245 GLY A C 1
ATOM 1794 O O . GLY A 1 253 ? 19.598 12.239 42.746 1.00 18.93 245 GLY A O 1
ATOM 1795 N N A SER A 1 254 ? 18.435 13.382 41.167 0.70 16.08 246 SER A N 1
ATOM 1796 N N B SER A 1 254 ? 18.416 13.397 41.201 0.30 15.62 246 SER A N 1
ATOM 1797 C CA A SER A 1 254 ? 17.176 12.667 41.313 0.70 18.56 246 SER A CA 1
ATOM 1798 C CA B SER A 1 254 ? 17.180 12.641 41.363 0.30 16.40 246 SER A CA 1
ATOM 1799 C C A SER A 1 254 ? 17.021 11.646 40.189 0.70 15.70 246 SER A C 1
ATOM 1800 C C B SER A 1 254 ? 17.010 11.651 40.213 0.30 15.34 246 SER A C 1
ATOM 1801 O O A SER A 1 254 ? 16.894 12.018 39.017 0.70 17.58 246 SER A O 1
ATOM 1802 O O B SER A 1 254 ? 16.847 12.049 39.057 0.30 16.56 246 SER A O 1
ATOM 1807 N N . TYR A 1 255 ? 17.066 10.366 40.547 1.00 15.80 247 TYR A N 1
ATOM 1808 C CA . TYR A 1 255 ? 16.958 9.275 39.583 1.00 15.93 247 TYR A CA 1
ATOM 1809 C C . TYR A 1 255 ? 15.783 8.394 40.002 1.00 17.28 247 TYR A C 1
ATOM 1810 O O . TYR A 1 255 ? 15.545 8.249 41.193 1.00 20.32 247 TYR A O 1
ATOM 1819 N N . PRO A 1 256 ? 15.029 7.825 39.061 1.00 15.93 248 PRO A N 1
ATOM 1820 C CA . PRO A 1 256 ? 15.287 7.880 37.621 1.00 15.08 248 PRO A CA 1
ATOM 1821 C C . PRO A 1 256 ? 15.076 9.251 36.972 1.00 15.06 248 PRO A C 1
ATOM 1822 O O . PRO A 1 256 ? 14.262 10.057 37.426 1.00 17.03 248 PRO A O 1
ATOM 1826 N N . ALA A 1 257 ? 15.833 9.480 35.906 1.00 13.33 249 ALA A N 1
ATOM 1827 C CA . ALA A 1 257 ? 15.862 10.750 35.181 1.00 12.47 249 ALA A CA 1
ATOM 1828 C C . ALA A 1 257 ? 15.512 10.443 33.728 1.00 12.03 249 ALA A C 1
ATOM 1829 O O . ALA A 1 257 ? 16.232 9.691 33.062 1.00 12.18 249 ALA A O 1
ATOM 1831 N N . ASP A 1 258 ? 14.425 11.044 33.249 1.00 11.83 250 ASP A N 1
ATOM 1832 C CA . ASP A 1 258 ? 13.844 10.691 31.953 1.00 11.17 250 ASP A CA 1
ATOM 1833 C C . ASP A 1 258 ? 13.911 11.808 30.907 1.00 10.52 250 ASP A C 1
ATOM 1834 O O . ASP A 1 258 ? 13.714 12.977 31.215 1.00 10.74 250 ASP A O 1
ATOM 1839 N N . MET A 1 259 ? 14.165 11.402 29.661 1.00 9.47 251 MET A N 1
ATOM 1840 C CA . MET A 1 259 ? 13.938 12.217 28.465 1.00 9.59 251 MET A CA 1
ATOM 1841 C C . MET A 1 259 ? 12.752 11.573 27.748 1.00 9.21 251 MET A C 1
ATOM 1842 O O . MET A 1 259 ? 12.787 10.384 27.443 1.00 10.25 251 MET A O 1
ATOM 1847 N N . ILE A 1 260 ? 11.721 12.375 27.484 1.00 9.09 252 ILE A N 1
ATOM 1848 C CA A ILE A 1 260 ? 10.496 11.918 26.828 0.60 9.89 252 ILE A CA 1
ATOM 1849 C CA B ILE A 1 260 ? 10.517 11.891 26.819 0.40 9.56 252 ILE A CA 1
ATOM 1850 C C . ILE A 1 260 ? 10.470 12.497 25.421 1.00 8.83 252 ILE A C 1
ATOM 1851 O O . ILE A 1 260 ? 10.536 13.713 25.263 1.00 9.77 252 ILE A O 1
ATOM 1860 N N . ILE A 1 261 ? 10.380 11.640 24.408 1.00 8.24 253 ILE A N 1
ATOM 1861 C CA . ILE A 1 261 ? 10.461 12.083 23.018 1.00 8.71 253 ILE A CA 1
ATOM 1862 C C . ILE A 1 261 ? 9.161 11.699 22.316 1.00 8.56 253 ILE A C 1
ATOM 1863 O O . ILE A 1 261 ? 8.853 10.525 22.136 1.00 9.03 253 ILE A O 1
ATOM 1868 N N . ASP A 1 262 ? 8.396 12.708 21.928 1.00 8.71 254 ASP A N 1
ATOM 1869 C CA . ASP A 1 262 ? 7.120 12.492 21.210 1.00 8.73 254 ASP A CA 1
ATOM 1870 C C . ASP A 1 262 ? 7.353 12.139 19.742 1.00 8.90 254 ASP A C 1
ATOM 1871 O O . ASP A 1 262 ? 6.673 11.265 19.185 1.00 9.42 254 ASP A O 1
ATOM 1876 N N . TRP A 1 263 ? 8.301 12.814 19.099 1.00 8.76 255 TRP A N 1
ATOM 1877 C CA . TRP A 1 263 ? 8.578 12.542 17.699 1.00 8.45 255 TRP A CA 1
ATOM 1878 C C . TRP A 1 263 ? 9.872 13.200 17.281 1.00 8.32 255 TRP A C 1
ATOM 1879 O O . TRP A 1 263 ? 10.307 14.174 17.898 1.00 8.44 255 TRP A O 1
ATOM 1890 N N . ILE A 1 264 ? 10.421 12.678 16.192 1.00 8.32 256 ILE A N 1
ATOM 1891 C CA . ILE A 1 264 ? 11.444 13.374 15.418 1.00 8.21 256 ILE A CA 1
ATOM 1892 C C . ILE A 1 264 ? 10.995 13.311 13.962 1.00 8.19 256 ILE A C 1
ATOM 1893 O O . ILE A 1 264 ? 10.519 12.254 13.502 1.00 8.65 256 ILE A O 1
ATOM 1898 N N . ARG A 1 265 ? 11.145 14.436 13.249 1.00 7.99 257 ARG A N 1
ATOM 1899 C CA . ARG A 1 265 ? 10.764 14.521 11.847 1.00 8.56 257 ARG A CA 1
ATOM 1900 C C . ARG A 1 265 ? 11.832 15.286 11.096 1.00 8.82 257 ARG A C 1
ATOM 1901 O O . ARG A 1 265 ? 12.382 16.258 11.617 1.00 9.36 257 ARG A O 1
ATOM 1909 N N . VAL A 1 266 ? 12.111 14.846 9.873 1.00 9.24 258 VAL A N 1
ATOM 1910 C CA . VAL A 1 266 ? 13.070 15.521 9.006 1.00 10.53 258 VAL A CA 1
ATOM 1911 C C . VAL A 1 266 ? 12.431 15.704 7.645 1.00 10.27 258 VAL A C 1
ATOM 1912 O O . VAL A 1 266 ? 11.890 14.755 7.097 1.00 11.73 258 VAL A O 1
ATOM 1916 N N . PHE A 1 267 ? 12.492 16.917 7.113 1.00 10.83 259 PHE A N 1
ATOM 1917 C CA . PHE A 1 267 ? 11.980 17.178 5.772 1.00 12.86 259 PHE A CA 1
ATOM 1918 C C . PHE A 1 267 ? 12.909 18.081 4.996 1.00 13.46 259 PHE A C 1
ATOM 1919 O O . PHE A 1 267 ? 13.851 18.625 5.571 1.00 13.54 259 PHE A O 1
#

Sequence (237 aa):
LLFADEFDGPAGSPPDPAKWFIVPERETIIRNPVEWDKPYNMMGRYVTDQEHVFHDGNGNLVIRATRGPGANIREKYASSAKIVGLWRGGVGTTWEARVKLNCLTDGAWPAFWLLNDDPVRGAEIDIFEWYGNRRDWPSGATVHAKLDGTMFQTQNYPVDSAWHTWRMTWLPSGMYFWQDYEPGKEPFFTVLANSLPEWPFNDPGYTMVPVFNIAVGGSGGREPAGGSSYPADMIIIDWIRVF

Solvent-accessible surface area: 10322 Å² total; per-residue (Å²): 138,103,18,22,10,75,1,117,18,99,75,44,25,58,0,51,104,80,65,5,107,32,21,82,122,23,76,111,62,87,146,48,98,89,79,22,75,73,91,15,6,0,81,6,26,62,63,59,60,19,0,26,10,36,43,125,11,17,0,6,0,68,0,37,98,29,131,30,90,36,16,93,70,75,5,5,0,0,34,0,26,2,91,62,122,3,18,78,42,9,9,0,21,0,72,1,53,3,73,1,47,23,35,0,0,54,0,6,0,29,0,25,19,104,56,128,139,80,4,0,38,0,4,0,1,20,50,42,1,8,179,88,104,78,17,9,0,13,0,39,2,78,78,86,36,94,38,94,66,73,72,88,45,105,14,77,54,49,84,24,25,2,34,0,16,0,62,88,58,0,0,39,0,30,20,56,71,112,117,74,82,137,38,40,17,58,3,82,17,136,50,21,111,71,24,0,1,72,43,140,75,20,37,0,12,0,0,0,11,0,5,0,0,0,24,0,0,59,71,0,72,65,9,81,28,87,0,22,0,21,0,33,24,0,77,0,117